Protein AF-A0A952LZW3-F1 (afdb_monomer_lite)

Foldseek 3Di:
DDDDDDDDDDDDDDDDDDDDDDPPPPDDPDDDPPPPPPQFDFDADAQKTFHDDQFWKWKAALQPRHTQDIGDGMGGHDFHFIWMARPRVRDIAGGDGHHWWEFAQKIADDDQFWKWKAAQPPRHTQDIGRAIGGHAFHWIWMARPVVRDIDGGHGHHHPPPDPPDDPDDPDDDDKDKDKKWFFWKFFWDWHWDQDPPPPHGIAIWTKTKTFIADPVPRDGQFIKIKTWGCVCVQVPPDPAKGKTKIWMWTNGPQKIWIFIWIKMWHADPDDDPAFGTKMWTWDPGWRTRAMDGVGHSKTWIKIKTWTKHCVQPPPDGRTMMGIGMIMITIID

Radius of gyration: 29.05 Å; chains: 1; bounding box: 99×70×88 Å

pLDDT: mean 79.17, std 18.89, range [32.0, 98.44]

Secondary structure (DSSP, 8-state):
-----------------------S-SS------------PPPEEETTEEE-SSS--EEEEETTT--EEEESSSEEE--SEEEEEEETTT--EEEEEEES-EEETTEEE-SSS--EEEEETTT--EEEEESS-EE--SEEEEEEETTT--EEEEEEE--------------SSSS-EEEEEEEEEEEE-EEEEEEPPTTS-SEEEEEEEEEEEE-TTT--EEEEEEEEEE-TTTTEESSSS-EEEEEEEEEEETTEEEEEEEEEEEEE-SS--SS-SEEEEEE-SS--EEEE-GGGTT--EEEEEEEEEEEEE--SSTT-EEEEEEEEEEEE-

Structure (mmCIF, N/CA/C/O backbone):
data_AF-A0A952LZW3-F1
#
_entry.id   AF-A0A952LZW3-F1
#
loop_
_atom_site.group_PDB
_atom_site.id
_atom_site.type_symbol
_atom_site.label_atom_id
_atom_site.label_alt_id
_atom_site.label_comp_id
_atom_site.label_asym_id
_atom_site.label_entity_id
_atom_site.label_seq_id
_atom_site.pdbx_PDB_ins_code
_atom_site.Cartn_x
_atom_site.Cartn_y
_atom_site.Cartn_z
_atom_site.occupancy
_atom_site.B_iso_or_equiv
_atom_site.auth_seq_id
_atom_site.auth_comp_id
_atom_site.auth_asym_id
_atom_site.auth_atom_id
_atom_site.pdbx_PDB_model_num
ATOM 1 N N . MET A 1 1 ? 75.607 44.125 -20.415 1.00 37.22 1 MET A N 1
ATOM 2 C CA . MET A 1 1 ? 75.920 45.425 -21.053 1.00 37.22 1 MET A CA 1
ATOM 3 C C . MET A 1 1 ? 75.658 45.317 -22.553 1.00 37.22 1 MET A C 1
ATOM 5 O O . MET A 1 1 ? 76.158 44.367 -23.127 1.00 37.22 1 MET A O 1
ATOM 9 N N . ARG A 1 2 ? 74.907 46.287 -23.116 1.00 37.78 2 ARG A N 1
ATOM 10 C CA . ARG A 1 2 ? 74.745 46.694 -24.544 1.00 37.78 2 ARG A CA 1
ATOM 11 C C . ARG A 1 2 ? 74.299 45.617 -25.560 1.00 37.78 2 ARG A C 1
ATOM 13 O O . ARG A 1 2 ? 74.987 44.637 -25.767 1.00 37.78 2 ARG A O 1
ATOM 20 N N . HIS A 1 3 ? 73.059 45.720 -26.070 1.00 39.25 3 HIS A N 1
ATOM 21 C CA . HIS A 1 3 ? 72.672 46.261 -27.404 1.00 39.25 3 HIS A CA 1
ATOM 22 C C . HIS A 1 3 ? 73.235 45.423 -28.573 1.00 39.25 3 HIS A C 1
ATOM 24 O O . HIS A 1 3 ? 74.432 45.225 -28.641 1.00 39.25 3 HIS A O 1
ATOM 30 N N . GLN A 1 4 ? 72.453 44.934 -29.546 1.00 42.16 4 GLN A N 1
ATOM 31 C CA . GLN A 1 4 ? 71.634 45.737 -30.461 1.00 42.16 4 GLN A CA 1
ATOM 32 C C . GLN A 1 4 ? 70.708 44.855 -31.342 1.00 42.16 4 GLN A C 1
ATOM 34 O O . GLN A 1 4 ? 70.972 43.682 -31.577 1.00 42.16 4 GLN A O 1
ATOM 39 N N . LYS A 1 5 ? 69.621 45.478 -31.817 1.00 51.03 5 LYS A N 1
ATOM 40 C CA . LYS A 1 5 ? 68.555 45.008 -32.732 1.00 51.03 5 LYS A CA 1
ATOM 41 C C . LYS A 1 5 ? 69.085 44.609 -34.130 1.00 51.03 5 LYS A C 1
ATOM 43 O O . LYS A 1 5 ? 70.125 45.128 -34.508 1.00 51.03 5 LYS A O 1
ATOM 48 N N . TYR A 1 6 ? 68.312 43.852 -34.933 1.00 38.66 6 TYR A N 1
ATOM 49 C CA . TYR A 1 6 ? 67.645 44.330 -36.175 1.00 38.66 6 TYR A CA 1
ATOM 50 C C . TYR A 1 6 ? 66.996 43.208 -37.044 1.00 38.66 6 TYR A C 1
ATOM 52 O O . TYR A 1 6 ? 67.668 42.294 -37.493 1.00 38.66 6 TYR A O 1
ATOM 60 N N . LYS A 1 7 ? 65.685 43.395 -37.300 1.00 37.88 7 LYS A N 1
ATOM 61 C CA . LYS A 1 7 ? 64.847 43.219 -38.522 1.00 37.88 7 LYS A CA 1
ATOM 62 C C . LYS A 1 7 ? 64.804 41.914 -39.367 1.00 37.88 7 LYS A C 1
ATOM 64 O O . LYS A 1 7 ? 65.796 41.451 -39.907 1.00 37.88 7 LYS A O 1
ATOM 69 N N . HIS A 1 8 ? 63.550 41.483 -39.597 1.00 40.47 8 HIS A N 1
ATOM 70 C CA . HIS A 1 8 ? 63.003 40.580 -40.637 1.00 40.47 8 HIS A CA 1
ATOM 71 C C . HIS A 1 8 ? 63.303 41.029 -42.094 1.00 40.47 8 HIS 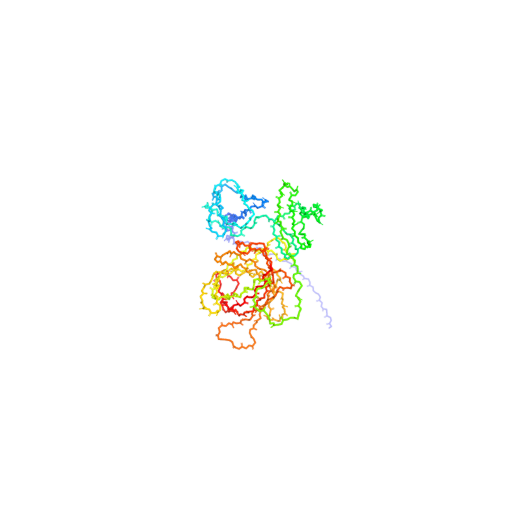A C 1
ATOM 73 O O . HIS A 1 8 ? 63.597 42.211 -42.294 1.00 40.47 8 HIS A O 1
ATOM 79 N N . PRO A 1 9 ? 63.155 40.152 -43.121 1.00 49.41 9 PRO A N 1
ATOM 80 C CA . PRO A 1 9 ? 61.854 40.017 -43.810 1.00 49.41 9 PRO A CA 1
ATOM 81 C C . PRO A 1 9 ? 61.461 38.598 -44.296 1.00 49.41 9 PRO A C 1
ATOM 83 O O . PRO A 1 9 ? 62.260 37.673 -44.387 1.00 49.41 9 PRO A O 1
ATOM 86 N N . LEU A 1 10 ? 60.166 38.497 -44.606 1.00 48.59 10 LEU A N 1
ATOM 87 C CA . LEU A 1 10 ? 59.403 37.415 -45.236 1.00 48.59 10 LEU A CA 1
ATOM 88 C C . LEU A 1 10 ? 59.922 37.019 -46.629 1.00 48.59 10 LEU A C 1
ATOM 90 O O . LEU A 1 10 ? 60.189 37.916 -47.420 1.00 48.59 10 LEU A O 1
ATOM 94 N N . VAL A 1 11 ? 59.858 35.727 -46.987 1.00 39.78 11 VAL A N 1
ATOM 95 C CA . VAL A 1 11 ? 59.459 35.278 -48.339 1.00 39.78 11 VAL A CA 1
ATOM 96 C C . VAL A 1 11 ? 58.680 33.964 -48.232 1.00 39.78 11 VAL A C 1
ATOM 98 O O . VAL A 1 11 ? 59.088 33.016 -47.566 1.00 39.78 11 VAL A O 1
ATOM 101 N N . SER A 1 12 ? 57.530 33.947 -48.897 1.00 46.34 12 SER A N 1
ATOM 102 C CA . SER A 1 12 ? 56.582 32.848 -49.008 1.00 46.34 12 SER A CA 1
ATOM 103 C C . SER A 1 12 ? 57.106 31.708 -49.884 1.00 46.34 12 SER A C 1
ATOM 105 O O . SER A 1 12 ? 57.627 31.974 -50.965 1.00 46.34 12 SER A O 1
ATOM 107 N N . VAL A 1 13 ? 56.795 30.458 -49.537 1.00 43.66 13 VAL A N 1
ATOM 108 C CA . VAL A 1 13 ? 56.592 29.403 -50.542 1.00 43.66 13 VAL A CA 1
ATOM 109 C C . VAL A 1 13 ? 55.362 28.601 -50.145 1.00 43.66 13 VAL A C 1
ATOM 111 O O . VAL A 1 13 ? 55.401 27.719 -49.293 1.00 43.66 13 VAL A O 1
ATOM 114 N N . ALA A 1 14 ? 54.247 28.934 -50.789 1.00 45.22 14 ALA A N 1
ATOM 115 C CA . ALA A 1 14 ? 53.104 28.051 -50.886 1.00 45.22 14 ALA A CA 1
ATOM 116 C C . ALA A 1 14 ? 53.515 26.808 -51.691 1.00 45.22 14 ALA A C 1
ATOM 118 O O . ALA A 1 14 ? 53.859 26.914 -52.869 1.00 45.22 14 ALA A O 1
ATOM 119 N N . ARG A 1 15 ? 53.445 25.623 -51.079 1.00 43.25 15 ARG A N 1
ATOM 120 C CA . ARG A 1 15 ? 53.332 24.363 -51.818 1.00 43.25 15 ARG A CA 1
ATOM 121 C C . ARG A 1 15 ? 51.884 23.902 -51.762 1.00 43.25 15 ARG A C 1
ATOM 123 O O . ARG A 1 15 ? 51.392 23.447 -50.737 1.00 43.25 15 ARG A O 1
ATOM 130 N N . LYS A 1 16 ? 51.215 24.062 -52.903 1.00 43.72 16 LYS A N 1
ATOM 131 C CA . LYS A 1 16 ? 50.031 23.292 -53.276 1.00 43.72 16 LYS A CA 1
ATOM 132 C C . LYS A 1 16 ? 50.424 21.824 -53.498 1.00 43.72 16 LYS A C 1
ATOM 134 O O . LYS A 1 16 ? 51.548 21.544 -53.908 1.00 43.72 16 LYS A O 1
ATOM 139 N N . VAL A 1 17 ? 49.396 20.982 -53.396 1.00 42.50 17 VAL A N 1
ATOM 140 C CA . VAL A 1 17 ? 49.197 19.648 -53.996 1.00 42.50 17 VAL A CA 1
ATOM 141 C C . VAL A 1 17 ? 49.297 18.469 -53.018 1.00 42.50 17 VAL A C 1
ATOM 143 O O . VAL A 1 17 ? 50.334 18.202 -52.424 1.00 42.50 17 VAL A O 1
ATOM 146 N N . GLY A 1 18 ? 48.166 17.763 -52.917 1.00 37.09 18 GLY A N 1
ATOM 147 C CA . GLY A 1 18 ? 47.900 16.574 -52.104 1.00 37.09 18 GLY A CA 1
ATOM 148 C C . GLY A 1 18 ? 46.482 16.656 -51.526 1.00 37.09 18 GLY A C 1
ATOM 149 O O . GLY A 1 18 ? 46.313 16.818 -50.329 1.00 37.09 18 GLY A O 1
ATOM 150 N N . PHE A 1 19 ? 45.449 16.921 -52.332 1.00 38.16 19 PHE A N 1
ATOM 151 C CA . PHE A 1 19 ? 44.699 15.914 -53.096 1.00 38.16 19 PHE A CA 1
ATOM 152 C C . PHE A 1 19 ? 44.192 14.752 -52.218 1.00 38.16 19 PHE A C 1
ATOM 154 O O . PHE A 1 19 ? 44.926 13.821 -51.915 1.00 38.16 19 PHE A O 1
ATOM 161 N N . ILE A 1 20 ? 42.889 14.839 -51.920 1.00 48.81 20 ILE A N 1
ATOM 162 C CA . ILE A 1 20 ? 41.939 13.739 -51.704 1.00 48.81 20 ILE A CA 1
ATOM 163 C C . ILE A 1 20 ? 42.142 12.913 -50.428 1.00 48.81 20 ILE A C 1
ATOM 165 O O . ILE A 1 20 ? 42.973 12.014 -50.397 1.00 48.81 20 ILE A O 1
ATOM 169 N N . ARG A 1 21 ? 41.271 13.149 -49.431 1.00 42.41 21 ARG A N 1
ATOM 170 C CA . ARG A 1 21 ? 40.492 12.122 -48.691 1.00 42.41 21 ARG A CA 1
ATOM 171 C C . ARG A 1 21 ? 39.890 12.681 -47.392 1.00 42.41 21 ARG A C 1
ATOM 173 O O . ARG A 1 21 ? 40.222 12.197 -46.330 1.00 42.41 21 ARG A O 1
ATOM 180 N N . TRP A 1 22 ? 38.994 13.665 -47.445 1.00 38.81 22 TRP A N 1
ATOM 181 C CA . TRP A 1 22 ? 38.103 13.965 -46.307 1.00 38.81 22 TRP A CA 1
ATOM 182 C C . TRP A 1 22 ? 36.847 14.662 -46.825 1.00 38.81 22 TRP A C 1
ATOM 184 O O . TRP A 1 22 ? 36.781 15.883 -46.826 1.00 38.81 22 TRP A O 1
ATOM 194 N N . LEU A 1 23 ? 35.897 13.892 -47.361 1.00 42.69 23 LEU A N 1
ATOM 195 C CA . LEU A 1 23 ? 34.511 14.316 -47.621 1.00 42.69 23 LEU A CA 1
ATOM 196 C C . LEU A 1 23 ? 33.720 13.098 -48.118 1.00 42.69 23 LEU A C 1
ATOM 198 O O . LEU A 1 23 ? 33.557 12.923 -49.318 1.00 42.69 23 LEU A O 1
ATOM 202 N N . ALA A 1 24 ? 33.338 12.211 -47.194 1.00 40.59 24 ALA A N 1
ATOM 203 C CA . ALA A 1 24 ? 32.210 11.272 -47.324 1.00 40.59 24 ALA A CA 1
ATOM 204 C C . ALA A 1 24 ? 32.115 10.348 -46.091 1.00 40.59 24 ALA A C 1
ATOM 206 O O . ALA A 1 24 ? 32.173 9.135 -46.223 1.00 40.59 24 ALA A O 1
ATOM 207 N N . VAL A 1 25 ? 31.986 10.908 -44.884 1.00 40.53 25 VAL A N 1
ATOM 208 C CA . VAL A 1 25 ? 31.304 10.224 -43.763 1.00 40.53 25 VAL A CA 1
ATOM 209 C C . VAL A 1 25 ? 30.543 11.300 -42.989 1.00 40.53 25 VAL A C 1
ATOM 211 O O . VAL A 1 25 ? 30.859 11.650 -41.861 1.00 40.53 25 VAL A O 1
ATOM 214 N N . ALA A 1 26 ? 29.603 11.940 -43.673 1.00 43.88 26 ALA A N 1
ATOM 215 C CA . ALA A 1 26 ? 28.692 12.918 -43.090 1.00 43.88 26 ALA A CA 1
ATOM 216 C C . ALA A 1 26 ? 27.335 12.760 -43.775 1.00 43.88 26 ALA A C 1
ATOM 218 O O . ALA A 1 26 ? 26.870 13.681 -44.425 1.00 43.88 26 ALA A O 1
ATOM 219 N N . LEU A 1 27 ? 26.785 11.543 -43.748 1.00 44.78 27 LEU A N 1
ATOM 220 C CA . LEU A 1 27 ? 25.424 11.191 -44.173 1.00 44.78 27 LEU A CA 1
ATOM 221 C C . LEU A 1 27 ? 25.270 9.679 -43.968 1.00 44.78 27 LEU A C 1
ATOM 223 O O . LEU A 1 27 ? 25.608 8.920 -44.866 1.00 44.78 27 LEU A O 1
ATOM 227 N N . LEU A 1 28 ? 24.893 9.263 -42.752 1.00 41.09 28 LEU A N 1
ATOM 228 C CA . LEU A 1 28 ? 24.200 8.001 -42.402 1.00 41.09 28 LEU A CA 1
ATOM 229 C C . LEU A 1 28 ? 24.087 7.854 -40.865 1.00 41.09 28 LEU A C 1
ATOM 231 O O . LEU A 1 28 ? 24.409 6.825 -40.291 1.00 41.09 28 LEU A O 1
ATOM 235 N N . PHE A 1 29 ? 23.635 8.906 -40.183 1.00 43.28 29 PHE A N 1
ATOM 236 C CA . PHE A 1 29 ? 23.011 8.791 -38.857 1.00 43.28 29 PHE A CA 1
ATOM 237 C C . PHE A 1 29 ? 21.793 9.719 -38.841 1.00 43.28 29 PHE A C 1
ATOM 239 O O . PHE A 1 29 ? 21.691 10.665 -38.070 1.00 43.28 29 PHE A O 1
ATOM 246 N N . ALA A 1 30 ? 20.897 9.492 -39.799 1.00 49.09 30 ALA A N 1
ATOM 247 C CA . ALA A 1 30 ? 19.518 9.928 -39.688 1.00 49.09 30 ALA A CA 1
ATOM 248 C C . ALA A 1 30 ? 18.700 8.698 -39.282 1.00 49.09 30 ALA A C 1
ATOM 250 O O . ALA A 1 30 ? 18.945 7.603 -39.789 1.00 49.09 30 ALA A O 1
ATOM 251 N N . SER A 1 31 ? 17.750 8.916 -38.375 1.00 52.16 31 SER A N 1
ATOM 252 C CA . SER A 1 31 ? 16.674 8.002 -37.970 1.00 52.16 31 SER A CA 1
ATOM 253 C C . SER A 1 31 ? 17.071 6.704 -37.256 1.00 52.16 31 SER A C 1
ATOM 255 O O . SER A 1 31 ? 16.962 5.613 -37.800 1.00 52.16 31 SER A O 1
ATOM 257 N N . ALA A 1 32 ? 17.394 6.841 -35.972 1.00 47.44 32 ALA A N 1
ATOM 258 C CA . ALA A 1 32 ? 16.889 5.935 -34.943 1.00 47.44 32 ALA A CA 1
ATOM 259 C C . ALA A 1 32 ? 16.554 6.767 -33.695 1.00 47.44 32 ALA A C 1
ATOM 261 O O . ALA A 1 32 ? 17.127 6.583 -32.627 1.00 47.44 32 ALA A O 1
ATOM 262 N N . PHE A 1 33 ? 15.643 7.737 -33.844 1.00 48.28 33 PHE A N 1
ATOM 263 C CA . PHE A 1 33 ? 14.816 8.109 -32.701 1.00 48.28 33 PHE A CA 1
ATOM 264 C C . PHE A 1 33 ? 13.912 6.902 -32.484 1.00 48.28 33 PHE A C 1
ATOM 266 O O . PHE A 1 33 ? 12.894 6.757 -33.156 1.00 48.28 33 PHE A O 1
ATOM 273 N N . ALA A 1 34 ? 14.355 5.973 -31.637 1.00 44.12 34 ALA A N 1
ATOM 274 C CA . ALA A 1 34 ? 13.424 5.075 -30.991 1.00 44.12 34 ALA A CA 1
ATOM 275 C C . ALA A 1 34 ? 12.416 5.993 -30.303 1.00 44.12 34 ALA A C 1
ATOM 277 O O . ALA A 1 34 ? 12.784 6.743 -29.396 1.00 44.12 34 ALA A O 1
ATOM 278 N N . SER A 1 35 ? 11.187 6.013 -30.813 1.00 44.34 35 SER A N 1
ATOM 279 C CA . SER A 1 35 ? 10.049 6.490 -30.051 1.00 44.34 35 SER A CA 1
ATOM 280 C C . SER A 1 35 ? 10.056 5.662 -28.777 1.00 44.34 35 SER A C 1
ATOM 282 O O . SER A 1 35 ? 9.661 4.501 -28.785 1.00 44.34 35 SER A O 1
ATOM 284 N N . GLN A 1 36 ? 10.607 6.215 -27.701 1.00 40.31 36 GLN A N 1
ATOM 285 C CA . GLN A 1 36 ? 10.231 5.756 -26.383 1.00 40.31 36 GLN A CA 1
ATOM 286 C C . GLN A 1 36 ? 8.756 6.119 -26.315 1.00 40.31 36 GLN A C 1
ATOM 288 O O . GLN A 1 36 ? 8.415 7.300 -26.230 1.00 40.31 36 GLN A O 1
ATOM 293 N N . SER A 1 37 ? 7.884 5.129 -26.507 1.00 47.50 37 SER A N 1
ATOM 294 C CA . SER A 1 37 ? 6.515 5.260 -26.045 1.00 47.50 37 SER A CA 1
ATOM 295 C C . SER A 1 37 ? 6.643 5.613 -24.572 1.00 47.50 37 SER A C 1
ATOM 297 O O . SER A 1 37 ? 7.069 4.785 -23.772 1.00 47.50 37 SER A O 1
ATOM 299 N N . LEU A 1 38 ? 6.385 6.874 -24.233 1.00 46.53 38 LEU A N 1
ATOM 300 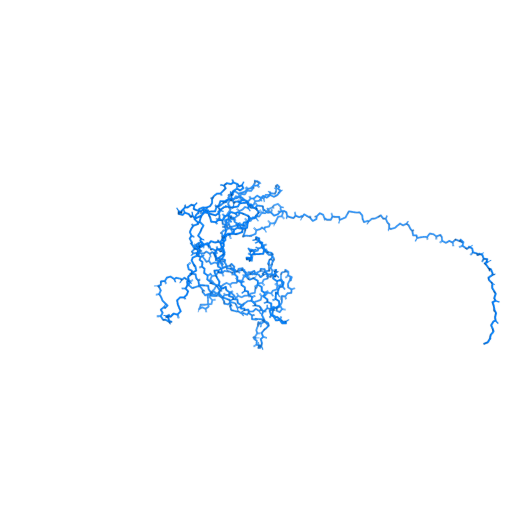C CA . LEU A 1 38 ? 5.936 7.215 -22.896 1.00 46.53 38 LEU A CA 1
ATOM 301 C C . LEU A 1 38 ? 4.677 6.374 -22.725 1.00 46.53 38 LEU A C 1
ATOM 303 O O . LEU A 1 38 ? 3.656 6.695 -23.330 1.00 46.53 38 LEU A O 1
ATOM 307 N N . LEU A 1 39 ? 4.806 5.230 -22.049 1.00 56.28 39 LEU A N 1
ATOM 308 C CA . LEU A 1 39 ? 3.662 4.410 -21.690 1.00 56.28 39 LEU A CA 1
ATOM 309 C C . LEU A 1 39 ? 2.774 5.318 -20.858 1.00 56.28 39 LEU A C 1
ATOM 311 O O . LEU A 1 39 ? 3.161 5.754 -19.776 1.00 56.28 39 LEU A O 1
ATOM 315 N N . ALA A 1 40 ? 1.653 5.720 -21.437 1.00 69.12 40 ALA A N 1
ATOM 316 C CA . ALA A 1 40 ? 0.727 6.563 -20.729 1.00 69.12 40 ALA A CA 1
ATOM 317 C C . ALA A 1 40 ? -0.020 5.649 -19.743 1.00 69.12 40 ALA A C 1
ATOM 319 O O . ALA A 1 40 ? -0.578 4.611 -20.103 1.00 69.12 40 ALA A O 1
ATOM 320 N N . GLU A 1 41 ? 0.103 5.980 -18.464 1.00 84.31 41 GLU A N 1
ATOM 321 C CA . GLU A 1 41 ? -0.478 5.207 -17.373 1.00 84.31 41 GLU A CA 1
ATOM 322 C C . GLU A 1 41 ? -2.006 5.387 -17.345 1.00 84.31 41 GLU A C 1
ATOM 324 O O . GLU A 1 41 ? -2.512 6.420 -17.804 1.00 84.31 41 GLU A O 1
ATOM 329 N N . PRO A 1 42 ? -2.761 4.418 -16.797 1.00 90.62 42 PRO A N 1
ATOM 330 C CA . PRO A 1 42 ? -4.179 4.590 -16.539 1.00 90.62 42 PRO A CA 1
ATOM 331 C C . PRO A 1 42 ? -4.440 5.814 -15.655 1.00 90.62 42 PRO A C 1
ATOM 333 O O . PRO A 1 42 ? -3.828 5.987 -14.600 1.00 90.62 42 PRO A O 1
ATOM 336 N N . LEU A 1 43 ? -5.391 6.646 -16.066 1.00 89.44 43 LEU A N 1
ATOM 337 C CA . LEU A 1 43 ? -5.839 7.803 -15.305 1.00 89.44 43 LEU A CA 1
ATOM 338 C C . LEU A 1 43 ? -7.003 7.399 -14.399 1.00 89.44 43 LEU A C 1
ATOM 340 O O . LEU A 1 43 ? -8.012 6.874 -14.870 1.00 89.44 43 LEU A O 1
ATOM 344 N N . ILE A 1 44 ? -6.881 7.696 -13.106 1.00 89.06 44 ILE A N 1
ATOM 345 C CA . ILE A 1 44 ? -7.927 7.454 -12.111 1.00 89.06 44 ILE A CA 1
ATOM 346 C C . ILE A 1 44 ? -8.540 8.789 -11.715 1.00 89.06 44 ILE A C 1
ATOM 348 O O . ILE A 1 44 ? -7.863 9.629 -11.122 1.00 89.06 44 ILE A O 1
ATOM 352 N N . VAL A 1 45 ? -9.826 8.952 -12.007 1.00 86.75 45 VAL A N 1
ATOM 353 C CA . VAL A 1 45 ? -10.639 10.066 -11.520 1.00 86.75 45 VAL A CA 1
ATOM 354 C C . VAL A 1 45 ? -11.842 9.464 -10.820 1.00 86.75 45 VAL A C 1
ATOM 356 O O . VAL A 1 45 ? -12.595 8.691 -11.406 1.00 86.75 45 VAL A O 1
ATOM 359 N N . ASP A 1 46 ? -12.009 9.808 -9.549 1.00 89.31 46 ASP A N 1
ATOM 360 C CA . ASP A 1 46 ? -13.074 9.300 -8.694 1.00 89.31 46 ASP A CA 1
ATOM 361 C C . ASP A 1 46 ? -13.147 7.771 -8.580 1.00 89.31 46 ASP A C 1
ATOM 363 O O . ASP A 1 46 ? -12.398 7.158 -7.824 1.00 89.31 46 ASP A O 1
ATOM 367 N N . ASP A 1 47 ? -14.128 7.189 -9.269 1.00 90.94 47 ASP A N 1
ATOM 368 C CA . ASP A 1 47 ? -14.485 5.784 -9.347 1.00 90.94 47 ASP A CA 1
ATOM 369 C C . ASP A 1 47 ? -14.282 5.243 -10.771 1.00 90.94 47 ASP A C 1
ATOM 371 O O . ASP A 1 47 ? -14.746 4.155 -11.094 1.00 90.94 47 ASP A O 1
ATOM 375 N N . THR A 1 48 ? -13.604 6.009 -11.627 1.00 94.38 48 THR A N 1
ATOM 376 C CA . THR A 1 48 ? -13.385 5.699 -13.035 1.00 94.38 48 THR A CA 1
ATOM 377 C C . THR A 1 48 ? -11.895 5.565 -13.316 1.00 94.38 48 THR A C 1
ATOM 379 O O . THR A 1 48 ? -11.100 6.469 -13.053 1.00 94.38 48 THR A O 1
ATOM 382 N N . ILE A 1 49 ? -11.520 4.416 -13.868 1.00 95.00 49 ILE A N 1
ATOM 383 C CA . ILE A 1 49 ? -10.195 4.145 -14.418 1.00 95.00 49 ILE A CA 1
ATOM 384 C C . ILE A 1 49 ? -10.302 4.302 -15.932 1.00 95.00 49 ILE A C 1
ATOM 386 O O . ILE A 1 49 ? -11.110 3.626 -16.556 1.00 95.00 49 ILE A O 1
ATOM 390 N N . SER A 1 50 ? -9.493 5.161 -16.534 1.00 94.44 50 SER A N 1
ATOM 391 C CA . SER A 1 50 ? -9.457 5.397 -17.982 1.00 94.44 50 SER A CA 1
ATOM 392 C C . SER A 1 50 ? -8.055 5.171 -18.526 1.00 94.44 50 SER A C 1
ATOM 394 O O . SER A 1 50 ? -7.080 5.193 -17.775 1.00 94.44 50 SER A O 1
ATOM 396 N N . TRP A 1 51 ? -7.942 4.929 -19.826 1.00 94.06 51 TRP A N 1
ATOM 397 C CA . TRP A 1 51 ? -6.663 4.657 -20.475 1.00 94.06 51 TRP A CA 1
ATOM 398 C C . TRP A 1 51 ? -6.440 5.555 -21.696 1.00 94.06 51 TRP A C 1
ATOM 400 O O . TRP A 1 51 ? -7.387 6.113 -22.252 1.00 94.06 51 TRP A O 1
ATOM 410 N N . PRO A 1 52 ? -5.172 5.760 -22.084 1.00 88.56 52 PRO A N 1
ATOM 411 C CA . PRO A 1 52 ? -4.782 6.823 -23.011 1.00 88.56 52 PRO A CA 1
ATOM 412 C C . PRO A 1 52 ? -4.874 6.446 -24.494 1.00 88.56 52 PRO A C 1
ATOM 414 O O . PRO A 1 52 ? -4.755 7.327 -25.348 1.00 88.56 52 PRO A O 1
ATOM 417 N N . ASP A 1 53 ? -5.035 5.162 -24.811 1.00 90.94 53 ASP A N 1
ATOM 418 C CA . ASP A 1 53 ? -5.046 4.638 -26.177 1.00 90.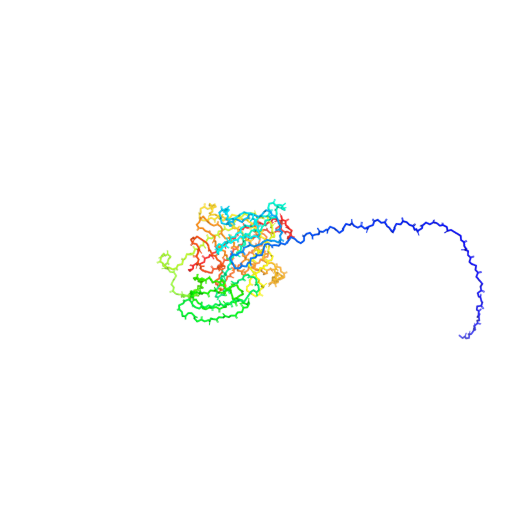94 53 ASP A CA 1
ATOM 419 C C . ASP A 1 53 ? -6.233 3.693 -26.434 1.00 90.94 53 ASP A C 1
ATOM 421 O O . ASP A 1 53 ? -7.149 3.584 -25.623 1.00 90.94 53 ASP A O 1
ATOM 425 N N . ASP A 1 54 ? -6.275 3.076 -27.614 1.00 89.94 54 ASP A N 1
ATOM 426 C CA . ASP A 1 54 ? -7.332 2.159 -28.051 1.00 89.94 54 ASP A CA 1
ATOM 427 C C . ASP A 1 54 ? -6.973 0.675 -27.847 1.00 89.94 54 ASP A C 1
ATOM 429 O O . ASP A 1 54 ? -7.570 -0.209 -28.471 1.00 89.94 54 ASP A O 1
ATOM 433 N N . GLY A 1 55 ? -6.000 0.389 -26.974 1.00 92.88 55 GLY A N 1
ATOM 434 C CA . GLY A 1 55 ? -5.631 -0.960 -26.569 1.00 92.88 55 GLY A CA 1
ATOM 435 C C . GLY A 1 55 ? -6.786 -1.739 -25.932 1.00 92.88 55 GLY A C 1
ATOM 436 O O . GLY A 1 55 ? -7.811 -1.187 -25.527 1.00 92.88 55 GLY A O 1
ATOM 437 N N . TRP A 1 56 ? -6.636 -3.062 -25.841 1.00 95.69 56 TRP A N 1
ATOM 438 C CA . TRP A 1 56 ? -7.603 -3.898 -25.136 1.00 95.69 56 TRP A CA 1
ATOM 439 C C . TRP A 1 56 ? -7.209 -3.997 -23.667 1.00 95.69 56 TRP A C 1
ATOM 441 O O . TRP A 1 56 ? -6.240 -4.677 -23.322 1.00 95.69 56 TRP A O 1
ATOM 451 N N . TYR A 1 57 ? -7.954 -3.298 -22.816 1.00 97.12 57 TYR A N 1
ATOM 452 C CA . TYR A 1 57 ? -7.702 -3.251 -21.382 1.00 97.12 57 TYR A CA 1
ATOM 453 C C . TYR A 1 57 ? -8.592 -4.223 -20.622 1.00 97.12 57 TYR A C 1
ATOM 455 O O . TYR A 1 57 ? -9.763 -4.386 -20.941 1.00 97.12 57 TYR A O 1
ATOM 463 N N . GLU A 1 58 ? -8.049 -4.823 -19.575 1.00 97.94 58 GLU A N 1
ATOM 464 C CA . GLU A 1 58 ? -8.796 -5.586 -18.586 1.00 97.94 58 GLU A CA 1
ATOM 465 C C . GLU A 1 58 ? -8.550 -4.974 -17.210 1.00 97.94 58 GLU A C 1
ATOM 467 O O . GLU A 1 58 ? -7.400 -4.746 -16.826 1.00 97.94 58 GLU A O 1
ATOM 472 N N . VAL A 1 59 ? -9.622 -4.728 -16.458 1.00 97.94 59 VAL A N 1
ATOM 473 C CA . VAL A 1 59 ? -9.528 -4.349 -15.048 1.00 97.94 59 VAL A CA 1
ATOM 474 C C . VAL A 1 59 ? -9.965 -5.529 -14.205 1.00 97.94 59 VAL A C 1
ATOM 476 O O . VAL A 1 59 ? -11.086 -6.022 -14.334 1.00 97.94 59 VAL A O 1
ATOM 479 N N . GLN A 1 60 ? -9.092 -5.955 -13.305 1.00 96.06 60 GLN A N 1
ATOM 480 C CA . GLN A 1 60 ? -9.363 -6.999 -12.329 1.00 96.06 60 GLN A CA 1
ATOM 481 C C . GLN A 1 60 ? -9.309 -6.411 -10.926 1.00 96.06 60 GLN A C 1
ATOM 483 O O . GLN A 1 60 ? -8.534 -5.496 -10.652 1.00 96.06 60 GLN A O 1
ATOM 488 N N . SER A 1 61 ? -10.087 -6.966 -10.007 1.00 82.69 61 SER A N 1
ATOM 489 C CA . SER A 1 61 ? -9.832 -6.759 -8.585 1.00 82.69 61 SER A CA 1
ATOM 490 C C . SER A 1 61 ? -8.413 -7.238 -8.265 1.00 82.69 61 SER A C 1
ATOM 492 O O . SER A 1 61 ? -8.024 -8.351 -8.627 1.00 82.69 61 SER A O 1
ATOM 494 N N . ALA A 1 62 ? -7.625 -6.401 -7.586 1.00 73.62 62 ALA A N 1
ATOM 495 C CA . ALA A 1 62 ? -6.267 -6.780 -7.199 1.00 73.62 62 ALA A CA 1
ATOM 496 C C . ALA A 1 62 ? -6.235 -7.843 -6.088 1.00 73.62 62 ALA A C 1
ATOM 498 O O . ALA A 1 62 ? -5.169 -8.367 -5.777 1.00 73.62 62 ALA A O 1
ATOM 499 N N . LEU A 1 63 ? -7.390 -8.141 -5.482 1.00 60.62 63 LEU A N 1
ATOM 500 C CA . LEU A 1 63 ? -7.512 -9.058 -4.349 1.00 60.62 63 LEU A CA 1
ATOM 501 C C . LEU A 1 63 ? -7.677 -10.513 -4.793 1.00 60.62 63 LEU A C 1
ATOM 503 O O . LEU A 1 63 ? -7.067 -11.411 -4.224 1.00 60.62 63 LEU A O 1
ATOM 507 N N . ASP A 1 64 ? -8.524 -10.745 -5.789 1.00 70.38 64 ASP A N 1
ATOM 508 C CA . ASP A 1 64 ? -8.975 -12.080 -6.198 1.00 70.38 64 ASP A CA 1
ATOM 509 C C . ASP A 1 64 ? -8.871 -12.311 -7.711 1.00 70.38 64 ASP A C 1
ATOM 511 O O . ASP A 1 64 ? -9.256 -13.373 -8.197 1.00 70.38 64 ASP A O 1
ATOM 515 N N . TYR A 1 65 ? -8.334 -11.336 -8.450 1.00 83.50 65 TYR A N 1
ATOM 516 C CA . TYR A 1 65 ? -8.202 -11.353 -9.908 1.00 83.50 65 TYR A CA 1
ATOM 517 C C . TYR A 1 65 ? -9.535 -11.476 -10.655 1.00 83.50 65 TYR A C 1
ATOM 519 O O . TYR A 1 65 ? -9.545 -11.758 -11.853 1.00 83.50 65 TYR A O 1
ATOM 527 N N . THR A 1 66 ? -10.665 -11.238 -9.983 1.00 87.56 66 THR A N 1
ATOM 528 C CA . THR A 1 66 ? -11.970 -11.223 -10.643 1.00 87.56 66 THR A CA 1
ATOM 529 C C . THR A 1 66 ? -12.014 -10.061 -11.632 1.00 87.56 66 THR A C 1
ATOM 531 O O . THR A 1 66 ? -11.812 -8.907 -11.244 1.00 87.56 66 THR A O 1
ATOM 534 N N . THR A 1 67 ? -12.297 -10.351 -12.903 1.00 96.88 67 THR A N 1
ATOM 535 C CA . THR A 1 67 ? -12.494 -9.335 -13.943 1.00 96.88 67 THR A CA 1
ATOM 536 C C . THR A 1 67 ? -13.713 -8.477 -13.613 1.00 96.88 67 THR A C 1
ATOM 538 O O . THR A 1 67 ? -14.817 -8.981 -13.407 1.00 96.88 67 THR A O 1
ATOM 541 N N . ILE A 1 68 ? -13.500 -7.166 -13.559 1.00 96.94 68 ILE A N 1
ATOM 542 C CA . ILE A 1 68 ? -14.521 -6.156 -13.272 1.00 96.94 68 ILE A CA 1
ATOM 543 C C . ILE A 1 68 ? -15.084 -5.600 -14.579 1.00 96.94 68 ILE A C 1
ATOM 545 O O . ILE A 1 68 ? -16.296 -5.444 -14.721 1.00 96.94 68 ILE A O 1
ATOM 549 N N . CYS A 1 69 ? -14.206 -5.336 -15.543 1.00 97.19 69 CYS A N 1
ATOM 550 C CA . CYS A 1 69 ? -14.556 -4.891 -16.885 1.00 97.19 69 CYS A CA 1
ATOM 551 C C . CYS A 1 69 ? -13.424 -5.236 -17.866 1.00 97.19 69 CYS A C 1
ATOM 553 O O . CYS A 1 69 ? -12.280 -5.468 -17.465 1.00 97.19 69 CYS A O 1
ATOM 555 N N . GLU A 1 70 ? -13.749 -5.230 -19.156 1.00 96.56 70 GLU A N 1
ATOM 556 C CA . GLU A 1 70 ? -12.809 -5.479 -20.246 1.00 96.56 70 GLU A CA 1
ATOM 557 C C . GLU A 1 70 ? -13.189 -4.662 -21.494 1.00 96.56 70 GLU A C 1
ATOM 559 O O . GLU A 1 70 ? -14.370 -4.478 -21.803 1.00 96.56 70 GLU A O 1
ATOM 564 N N . GLY A 1 71 ? -12.183 -4.171 -22.218 1.00 93.06 71 GLY A N 1
ATOM 565 C CA . GLY A 1 71 ? -12.326 -3.269 -23.358 1.00 93.06 71 GLY A CA 1
ATOM 566 C C . GLY A 1 71 ? -12.923 -1.899 -23.006 1.00 93.06 71 GLY A C 1
ATOM 567 O O . GLY A 1 71 ? -13.104 -1.551 -21.844 1.00 93.06 71 GLY A O 1
ATOM 568 N N . GLY A 1 72 ? -13.239 -1.108 -24.039 1.00 93.56 72 GLY A N 1
ATOM 569 C CA . GLY A 1 72 ? -13.781 0.252 -23.902 1.00 93.56 72 GLY A CA 1
ATOM 570 C C . GLY A 1 72 ? -12.699 1.337 -23.879 1.00 93.56 72 GLY A C 1
ATOM 571 O O . GLY A 1 72 ? -11.595 1.120 -24.372 1.00 93.56 72 GLY A O 1
ATOM 572 N N . THR A 1 73 ? -13.027 2.502 -23.319 1.00 95.19 73 THR A N 1
ATOM 573 C CA . THR A 1 73 ? -12.076 3.605 -23.049 1.00 95.19 73 THR A CA 1
ATOM 574 C C . THR A 1 73 ? -11.889 3.873 -21.554 1.00 95.19 73 THR A C 1
ATOM 576 O O . THR A 1 73 ? -11.019 4.649 -21.161 1.00 95.19 73 THR A O 1
ATOM 579 N N . GLU A 1 74 ? -12.741 3.274 -20.723 1.00 96.81 74 GLU A N 1
ATOM 580 C CA . GLU A 1 74 ? -12.761 3.452 -19.279 1.00 96.81 74 GLU A CA 1
ATOM 581 C C . GLU A 1 74 ? -13.517 2.316 -18.585 1.00 96.81 74 GLU A C 1
ATOM 583 O O . GLU A 1 74 ? -14.230 1.528 -19.212 1.00 96.81 74 GLU A O 1
ATOM 588 N N . CYS A 1 75 ? -13.381 2.277 -17.265 1.00 97.31 75 CYS A N 1
ATOM 589 C CA . CYS A 1 75 ? -13.998 1.320 -16.377 1.00 97.31 75 CYS A CA 1
ATOM 590 C C . CYS A 1 75 ? -14.446 1.998 -15.089 1.00 97.31 75 CYS A C 1
ATOM 592 O O . CYS A 1 75 ? -13.623 2.525 -14.337 1.00 97.31 75 CYS A O 1
ATOM 594 N N . GLN A 1 76 ? -15.746 1.942 -14.812 1.00 96.06 76 GLN A N 1
ATOM 595 C CA . GLN A 1 76 ? -16.286 2.384 -13.535 1.00 96.06 76 GLN A CA 1
ATOM 596 C C . GLN A 1 76 ? -16.206 1.245 -12.518 1.00 96.06 76 GLN A C 1
ATOM 598 O O . GLN A 1 76 ? -16.692 0.139 -12.760 1.00 96.06 76 GLN A O 1
ATOM 603 N N . VAL A 1 77 ? -15.601 1.518 -11.372 1.00 92.69 77 VAL A N 1
ATOM 604 C CA . VAL A 1 77 ? -15.314 0.537 -10.328 1.00 92.69 77 VAL A CA 1
ATOM 605 C C . VAL A 1 77 ? -15.713 1.072 -8.957 1.00 92.69 77 VAL A C 1
ATOM 607 O O . VAL A 1 77 ? -15.943 2.261 -8.767 1.00 92.69 77 VAL A O 1
ATOM 610 N N . ALA A 1 78 ? -15.838 0.194 -7.966 1.00 86.19 78 ALA A N 1
ATOM 611 C CA . ALA A 1 78 ? -16.021 0.642 -6.590 1.00 86.19 78 ALA A CA 1
ATOM 612 C C . ALA A 1 78 ? -14.710 1.230 -6.028 1.00 86.19 78 ALA A C 1
ATOM 614 O O . ALA A 1 78 ? -13.642 1.115 -6.622 1.00 86.19 78 ALA A O 1
ATOM 615 N N . ARG A 1 79 ? -14.769 1.847 -4.843 1.00 81.75 79 ARG A N 1
ATOM 616 C CA . ARG A 1 79 ? -13.546 2.159 -4.089 1.00 81.75 79 ARG A CA 1
ATOM 617 C C . ARG A 1 79 ? -12.810 0.850 -3.781 1.00 81.75 79 ARG A C 1
ATOM 619 O O . ARG A 1 79 ? -13.425 -0.068 -3.240 1.00 81.75 79 ARG A O 1
ATOM 626 N N . GLY A 1 80 ? -11.518 0.771 -4.089 1.00 75.31 80 GLY A N 1
ATOM 627 C CA . GLY A 1 80 ? -10.750 -0.464 -3.916 1.00 75.31 80 GLY A CA 1
ATOM 628 C C . GLY A 1 80 ? -9.435 -0.488 -4.687 1.00 75.31 80 GLY A C 1
ATOM 629 O O . GLY A 1 80 ? -9.015 0.530 -5.231 1.00 75.31 80 GLY A O 1
ATOM 630 N N . LEU A 1 81 ? -8.792 -1.659 -4.707 1.00 74.00 81 LEU A N 1
ATOM 631 C CA . LEU A 1 81 ? -7.559 -1.916 -5.451 1.00 74.00 81 LEU A CA 1
ATOM 632 C C . LEU A 1 81 ? -7.841 -2.702 -6.723 1.00 74.00 81 LEU A C 1
ATOM 634 O O . LEU A 1 81 ? -8.536 -3.722 -6.686 1.00 74.00 81 LEU A O 1
ATOM 638 N N . TYR A 1 82 ? -7.201 -2.291 -7.809 1.00 86.50 82 TYR A N 1
ATOM 639 C CA . TYR A 1 82 ? -7.386 -2.897 -9.115 1.00 86.50 82 TYR A CA 1
ATOM 640 C C . TYR A 1 82 ? -6.057 -3.156 -9.814 1.00 86.50 82 TYR A C 1
ATOM 642 O O . TYR A 1 82 ? -5.117 -2.370 -9.709 1.00 86.50 82 TYR A O 1
ATOM 650 N N . ASN A 1 83 ? -6.001 -4.266 -10.541 1.00 85.19 83 ASN A N 1
ATOM 651 C CA . ASN A 1 83 ? -4.989 -4.499 -11.556 1.00 85.19 83 ASN A CA 1
ATOM 652 C C . ASN A 1 83 ? -5.564 -4.046 -12.896 1.00 85.19 83 ASN A C 1
ATOM 654 O O . ASN A 1 83 ? -6.707 -4.372 -13.215 1.00 85.19 83 ASN A O 1
ATOM 658 N N . VAL A 1 84 ? -4.776 -3.325 -13.682 1.00 95.00 84 VAL A N 1
ATOM 659 C CA . VAL A 1 84 ? -5.128 -2.908 -15.039 1.00 95.00 84 VAL A CA 1
ATOM 660 C C . VAL A 1 84 ? -4.121 -3.534 -15.987 1.00 95.00 84 VAL A C 1
ATOM 662 O O . VAL A 1 84 ? -2.917 -3.434 -15.767 1.00 95.00 84 VAL A O 1
ATOM 665 N N . ILE A 1 85 ? -4.602 -4.212 -17.021 1.00 94.88 85 ILE A N 1
ATOM 666 C CA . ILE A 1 85 ? -3.768 -4.973 -17.952 1.00 94.88 85 ILE A CA 1
ATOM 667 C C . ILE A 1 85 ? -4.088 -4.493 -19.358 1.00 94.88 85 ILE A C 1
ATOM 669 O O . ILE A 1 85 ? -5.227 -4.629 -19.793 1.00 94.88 85 ILE A O 1
ATOM 673 N N . ASN A 1 86 ? -3.102 -3.971 -20.081 1.00 95.12 86 ASN A N 1
ATOM 674 C CA . ASN A 1 86 ? -3.236 -3.733 -21.512 1.00 95.12 86 ASN A CA 1
ATOM 675 C C . ASN A 1 86 ? -2.766 -4.989 -22.253 1.00 95.12 86 ASN A C 1
ATOM 677 O O . ASN A 1 86 ? -1.571 -5.248 -22.365 1.00 95.12 86 ASN A O 1
ATOM 681 N N . HIS A 1 87 ? -3.693 -5.778 -22.793 1.00 94.75 87 HIS A N 1
ATOM 682 C CA . HIS A 1 87 ? -3.343 -6.996 -23.533 1.00 94.75 87 HIS A CA 1
ATOM 683 C C . HIS A 1 87 ? -2.791 -6.711 -24.933 1.00 94.75 87 HIS A C 1
ATOM 685 O O . HIS A 1 87 ? -2.224 -7.607 -25.558 1.00 94.75 87 HIS A O 1
ATOM 691 N N . THR A 1 88 ? -2.924 -5.480 -25.435 1.00 93.75 88 THR A N 1
ATOM 692 C CA . THR A 1 88 ? -2.317 -5.069 -26.706 1.00 93.75 88 THR A CA 1
ATOM 693 C C . THR A 1 88 ? -0.813 -4.849 -26.557 1.00 93.75 88 THR A C 1
ATOM 695 O O . THR A 1 88 ? -0.050 -5.303 -27.411 1.00 93.75 88 THR A O 1
ATOM 698 N N . SER A 1 89 ? -0.372 -4.167 -25.494 1.00 90.75 89 SER A N 1
ATOM 699 C CA . SER A 1 89 ? 1.055 -3.906 -25.240 1.00 90.75 89 SER A CA 1
ATOM 700 C C . SER A 1 89 ? 1.722 -4.955 -24.344 1.00 90.75 89 SER A C 1
ATOM 702 O O . SER A 1 89 ? 2.930 -5.163 -24.442 1.00 90.75 89 SER A O 1
ATOM 704 N N . GLY A 1 90 ? 0.941 -5.642 -23.508 1.00 87.44 90 GLY A N 1
ATOM 705 C CA . GLY A 1 90 ? 1.425 -6.516 -22.440 1.00 87.44 90 GLY A CA 1
ATOM 706 C C . GLY A 1 90 ? 1.726 -5.781 -21.130 1.00 87.44 90 GLY A C 1
ATOM 707 O O . GLY A 1 90 ? 2.200 -6.419 -20.190 1.00 87.44 90 GLY A O 1
ATOM 708 N N . ASP A 1 91 ? 1.465 -4.472 -21.056 1.00 85.50 91 ASP A N 1
ATOM 709 C CA . ASP A 1 91 ? 1.690 -3.688 -19.842 1.00 85.50 91 ASP A CA 1
ATOM 710 C C . ASP A 1 91 ? 0.682 -4.043 -18.753 1.00 85.50 91 ASP A C 1
ATOM 712 O O . ASP A 1 91 ? -0.483 -4.368 -19.015 1.00 85.50 91 ASP A O 1
ATOM 716 N N . ARG A 1 92 ? 1.137 -3.951 -17.506 1.00 87.50 92 ARG A N 1
ATOM 717 C CA . ARG A 1 92 ? 0.335 -4.271 -16.335 1.00 87.50 92 ARG A CA 1
ATOM 718 C C . ARG A 1 92 ? 0.647 -3.302 -15.206 1.00 87.50 92 ARG A C 1
ATOM 720 O O . ARG A 1 92 ? 1.803 -3.140 -14.830 1.00 87.50 92 ARG A O 1
ATOM 727 N N . TRP A 1 93 ? -0.402 -2.698 -14.669 1.00 84.25 93 TRP A N 1
ATOM 728 C CA . TRP A 1 93 ? -0.359 -1.832 -13.499 1.00 84.25 93 TRP A CA 1
ATOM 729 C C . TRP A 1 93 ? -1.068 -2.544 -12.362 1.00 84.25 93 TRP A C 1
ATOM 731 O O . TRP A 1 93 ? -2.237 -2.911 -12.493 1.00 84.25 93 TRP A O 1
ATOM 741 N N . GLU A 1 94 ? -0.365 -2.771 -11.261 1.00 77.81 94 GLU A N 1
ATOM 742 C CA . GLU A 1 94 ? -0.900 -3.534 -10.140 1.00 77.81 94 GLU A CA 1
ATOM 743 C C . GLU A 1 94 ? -1.320 -2.625 -8.987 1.00 77.81 94 GLU A C 1
ATOM 745 O O . GLU A 1 94 ? -0.775 -1.541 -8.785 1.00 77.81 94 GLU A O 1
ATOM 750 N N . ARG A 1 95 ? -2.325 -3.077 -8.227 1.00 69.81 95 ARG A N 1
ATOM 751 C CA . ARG A 1 95 ? -2.742 -2.463 -6.951 1.00 69.81 95 ARG A CA 1
ATOM 752 C C . ARG A 1 95 ? -3.052 -0.959 -7.039 1.00 69.81 95 ARG A C 1
ATOM 754 O O . ARG A 1 95 ? -2.824 -0.199 -6.096 1.00 69.81 95 ARG A O 1
ATOM 761 N N . LEU A 1 96 ? -3.652 -0.528 -8.146 1.00 77.88 96 LEU A N 1
ATOM 762 C CA . LEU A 1 96 ? -4.140 0.835 -8.318 1.00 77.88 96 LEU A CA 1
ATOM 763 C C . LEU A 1 96 ? -5.329 1.094 -7.391 1.00 77.88 96 LEU A C 1
ATOM 765 O O . LEU A 1 96 ? -6.368 0.446 -7.508 1.00 77.88 96 LEU A O 1
ATOM 769 N N . TYR A 1 97 ? -5.180 2.052 -6.476 1.00 78.19 97 TYR A N 1
ATOM 770 C CA . TYR A 1 97 ? -6.235 2.413 -5.537 1.00 78.19 97 TYR A CA 1
ATOM 771 C C . TYR A 1 97 ? -7.176 3.480 -6.115 1.00 78.19 97 TYR A C 1
ATOM 773 O O . TYR A 1 97 ? -6.721 4.504 -6.631 1.00 78.19 97 TYR A O 1
ATOM 781 N N . VAL A 1 98 ? -8.482 3.247 -5.985 1.00 85.75 98 VAL A N 1
ATOM 782 C CA . VAL A 1 98 ? -9.565 4.116 -6.468 1.00 85.75 98 VAL A CA 1
ATOM 783 C C . VAL A 1 98 ? -10.349 4.688 -5.286 1.00 85.75 98 VAL A C 1
ATOM 785 O O . VAL A 1 98 ? -10.798 3.938 -4.420 1.00 85.75 98 VAL A O 1
ATOM 788 N N . GLY A 1 99 ? -10.552 6.009 -5.267 1.00 84.94 99 GLY A N 1
ATOM 789 C CA . GLY A 1 99 ? -11.231 6.757 -4.201 1.00 84.94 99 GLY A CA 1
ATOM 790 C C . GLY A 1 99 ? -10.292 7.379 -3.150 1.00 84.94 99 GLY A C 1
ATOM 791 O O . GLY A 1 99 ? -9.068 7.278 -3.265 1.00 84.94 99 GLY A O 1
ATOM 792 N N . PRO A 1 100 ? -10.845 8.036 -2.111 1.00 85.81 100 PRO A N 1
ATOM 793 C CA . PRO A 1 100 ? -10.054 8.584 -1.013 1.00 85.81 100 PRO A CA 1
ATOM 794 C C . PRO A 1 100 ? -9.460 7.466 -0.147 1.00 85.81 100 PRO A C 1
ATOM 796 O O . PRO A 1 100 ? -10.043 6.386 -0.013 1.00 85.81 100 PRO A O 1
ATOM 799 N N . PHE A 1 101 ? -8.313 7.721 0.466 1.00 78.94 101 PHE A N 1
ATOM 800 C CA . PHE A 1 101 ? -7.639 6.825 1.408 1.00 78.94 101 PHE A CA 1
ATOM 801 C C . PHE A 1 101 ? -7.257 7.588 2.677 1.00 78.94 101 PHE A C 1
ATOM 803 O O . PHE A 1 101 ? -7.231 8.815 2.678 1.00 78.94 101 PHE A O 1
ATOM 810 N N . VAL A 1 102 ? -7.024 6.870 3.774 1.00 74.12 102 VAL A N 1
ATOM 811 C CA . VAL A 1 102 ? -6.793 7.464 5.096 1.00 74.12 102 VAL A CA 1
ATOM 812 C C . VAL A 1 102 ? -5.448 6.991 5.619 1.00 74.12 102 VAL A C 1
ATOM 814 O O . VAL A 1 102 ? -5.190 5.796 5.652 1.00 74.12 102 VAL A O 1
ATOM 817 N N . VAL A 1 103 ? -4.596 7.927 6.026 1.00 62.06 103 VAL A N 1
ATOM 818 C CA . VAL A 1 103 ? -3.296 7.653 6.643 1.00 62.06 103 VAL A CA 1
ATOM 819 C C . VAL A 1 103 ? -3.255 8.398 7.969 1.00 62.06 103 VAL A C 1
ATOM 821 O O . VAL A 1 103 ? -3.175 9.624 8.000 1.00 62.06 103 VAL A O 1
ATOM 824 N N . GLY A 1 104 ? -3.370 7.665 9.078 1.00 64.94 104 GLY A N 1
ATOM 825 C CA . GLY A 1 104 ? -3.596 8.281 10.391 1.00 64.94 104 GLY A CA 1
ATOM 826 C C . GLY A 1 104 ? -4.804 9.187 10.418 1.00 64.94 104 GLY A C 1
ATOM 827 O O . GLY A 1 104 ? -5.888 8.753 10.044 1.00 64.94 104 GLY A O 1
ATOM 828 N N . SER A 1 105 ? -4.607 10.412 10.886 1.00 78.69 105 SER A N 1
ATOM 829 C CA . SER A 1 105 ? -5.635 11.445 10.947 1.00 78.69 105 SER A CA 1
ATOM 830 C C . SER A 1 105 ? -5.828 12.181 9.619 1.00 78.69 105 SER A C 1
ATOM 832 O O . SER A 1 105 ? -6.610 13.123 9.553 1.00 78.69 105 SER A O 1
ATOM 834 N N . THR A 1 106 ? -5.130 11.789 8.550 1.00 79.62 106 THR A N 1
ATOM 835 C CA . THR A 1 106 ? -5.140 12.507 7.274 1.00 79.62 106 THR A CA 1
ATOM 836 C C . THR A 1 106 ? -5.891 11.722 6.201 1.00 79.62 106 THR A C 1
ATOM 838 O O . THR A 1 106 ? -5.526 10.603 5.844 1.00 79.62 106 THR A O 1
ATOM 841 N N . ILE A 1 107 ? -6.938 12.333 5.650 1.00 83.62 107 ILE A N 1
ATOM 842 C CA . ILE A 1 107 ? -7.652 11.860 4.462 1.00 83.62 107 ILE A CA 1
ATOM 843 C C . ILE A 1 107 ? -6.944 12.409 3.221 1.00 83.62 107 ILE A C 1
ATOM 845 O O . ILE A 1 107 ? -6.763 13.618 3.086 1.00 83.62 107 ILE A O 1
ATOM 849 N N . SER A 1 108 ? -6.604 11.523 2.293 1.00 84.62 108 SER A N 1
ATOM 850 C CA . SER A 1 108 ? -5.885 11.818 1.052 1.00 84.62 108 SER A CA 1
ATOM 851 C C . SER A 1 108 ? -6.626 11.257 -0.165 1.00 84.62 108 SER A C 1
ATOM 853 O O . SER A 1 108 ? -7.518 10.412 -0.051 1.00 84.62 108 SER A O 1
ATOM 855 N N . TRP A 1 109 ? -6.250 11.714 -1.356 1.00 86.62 109 TRP A N 1
ATOM 856 C CA . TRP A 1 109 ? -6.827 11.305 -2.639 1.00 86.62 109 TRP A CA 1
ATOM 857 C C . TRP A 1 109 ? -5.764 11.334 -3.742 1.00 86.62 109 TRP A C 1
ATOM 859 O O . TRP A 1 109 ? -4.687 11.907 -3.571 1.00 86.62 109 TRP A O 1
ATOM 869 N N . ARG A 1 110 ? -6.052 10.678 -4.873 1.00 78.69 110 ARG A N 1
ATOM 870 C CA . ARG A 1 110 ? -5.216 10.745 -6.081 1.00 78.69 110 ARG A CA 1
ATOM 871 C C . ARG A 1 110 ? -5.642 11.917 -6.971 1.00 78.69 110 ARG A C 1
ATOM 873 O O . ARG A 1 110 ? -6.808 12.302 -6.985 1.00 78.69 110 ARG A O 1
ATOM 880 N N . GLY A 1 111 ? -4.683 12.427 -7.742 1.00 78.06 111 GLY A N 1
ATOM 881 C CA . GLY A 1 111 ? -4.882 13.551 -8.656 1.00 78.06 111 GLY A CA 1
ATOM 882 C C . GLY A 1 111 ? -4.776 14.912 -7.970 1.00 78.06 111 GLY A C 1
ATOM 883 O O . GLY A 1 111 ? -4.454 15.011 -6.789 1.00 78.06 111 GLY A O 1
ATOM 884 N N . ASP A 1 112 ? -5.020 15.968 -8.739 1.00 80.81 112 ASP A N 1
ATOM 885 C CA . ASP A 1 112 ? -4.944 17.360 -8.295 1.00 80.81 112 ASP A CA 1
ATOM 886 C C . ASP A 1 112 ? -6.326 18.010 -8.143 1.00 80.81 112 ASP A C 1
ATOM 888 O O . ASP A 1 112 ? -6.411 19.227 -8.000 1.00 80.81 112 ASP A O 1
ATOM 892 N N . ASP A 1 113 ? -7.403 17.228 -8.178 1.00 89.69 113 ASP A N 1
ATOM 893 C CA . ASP A 1 113 ? -8.778 17.712 -8.076 1.00 89.69 113 ASP A CA 1
ATOM 894 C C . ASP A 1 113 ? -9.069 18.485 -6.780 1.00 89.69 113 ASP A C 1
ATOM 896 O O . ASP A 1 113 ? -8.326 18.429 -5.799 1.00 89.69 113 ASP A O 1
ATOM 900 N N . TRP A 1 114 ? -10.162 19.253 -6.781 1.00 94.75 114 TRP A N 1
ATOM 901 C CA . TRP A 1 114 ? -10.587 20.019 -5.611 1.00 94.75 114 TRP A CA 1
ATOM 902 C C . TRP A 1 114 ? -11.577 19.213 -4.775 1.00 94.75 114 TRP A C 1
ATOM 904 O O . TRP A 1 114 ? -12.675 18.914 -5.239 1.00 94.75 114 TRP A O 1
ATOM 914 N N . TYR A 1 115 ? -11.237 18.928 -3.522 1.00 96.81 115 TYR A N 1
ATOM 915 C CA . TYR A 1 115 ? -12.051 18.123 -2.618 1.00 96.81 115 TYR A CA 1
ATOM 916 C C . TYR A 1 115 ? -12.619 18.940 -1.461 1.00 96.81 115 TYR A C 1
ATOM 918 O O . TYR A 1 115 ? -12.082 19.974 -1.069 1.00 96.81 115 TYR A O 1
ATOM 926 N N . GLN A 1 116 ? -13.717 18.443 -0.900 1.00 98.12 116 GLN A N 1
ATOM 927 C CA . GLN A 1 116 ? -14.298 18.876 0.364 1.00 98.12 116 GLN A CA 1
ATOM 928 C C . GLN A 1 116 ? -14.435 17.662 1.283 1.00 98.12 116 GLN A C 1
ATOM 930 O O . GLN A 1 116 ? -14.956 16.626 0.866 1.00 98.12 116 GLN A O 1
ATOM 935 N N . VAL A 1 117 ? -14.030 17.810 2.544 1.00 98.25 117 VAL A N 1
ATOM 936 C CA . VAL A 1 117 ? -14.314 16.831 3.599 1.00 98.25 117 VAL A CA 1
ATOM 937 C C . VAL A 1 117 ? -15.346 17.420 4.547 1.00 98.25 117 VAL A C 1
ATOM 939 O O . VAL A 1 117 ? -15.178 18.529 5.058 1.00 98.25 117 VAL A O 1
ATOM 942 N N . GLN A 1 118 ? -16.417 16.672 4.782 1.00 98.44 118 GLN A N 1
ATOM 943 C CA . GLN A 1 118 ? -17.459 17.005 5.742 1.00 98.44 118 GLN A CA 1
ATOM 944 C C . GLN A 1 118 ? -17.508 15.952 6.835 1.00 98.44 118 GLN A C 1
ATOM 946 O O . GLN A 1 118 ? -17.392 14.759 6.559 1.00 98.44 118 GLN A O 1
ATOM 951 N N . ASP A 1 119 ? -17.741 16.386 8.062 1.00 97.25 119 ASP A N 1
ATOM 952 C CA . ASP A 1 119 ? -18.172 15.489 9.126 1.00 97.25 119 ASP A CA 1
ATOM 953 C C . ASP A 1 119 ? -19.496 14.812 8.730 1.00 97.25 119 ASP A C 1
ATOM 955 O O . ASP A 1 119 ? -20.406 15.463 8.209 1.00 97.25 119 ASP A O 1
ATOM 959 N N . SER A 1 120 ? -19.600 13.493 8.902 1.00 93.94 120 SER A N 1
ATOM 960 C CA . SER A 1 120 ? -20.753 12.746 8.379 1.00 93.94 120 SER A CA 1
ATOM 961 C C . SER A 1 120 ? -22.042 12.950 9.171 1.00 93.94 120 SER A C 1
ATOM 963 O O . SER A 1 120 ? -23.123 12.780 8.604 1.00 93.94 120 SER A O 1
ATOM 965 N N . GLU A 1 121 ? -21.946 13.342 10.443 1.00 92.25 121 GLU A N 1
ATOM 966 C CA . GLU A 1 121 ? -23.103 13.537 11.317 1.00 92.25 121 GLU A CA 1
ATOM 967 C C . GLU A 1 121 ? -23.629 14.970 11.230 1.00 92.25 121 GLU A C 1
ATOM 969 O O . GLU A 1 121 ? -24.824 15.213 11.051 1.00 92.25 121 GLU A O 1
ATOM 974 N N . THR A 1 122 ? -22.722 15.934 11.347 1.00 96.94 122 THR A N 1
ATOM 975 C CA . THR A 1 122 ? -23.032 17.363 11.406 1.00 96.94 122 THR A CA 1
ATOM 976 C C . THR A 1 122 ? -23.059 18.021 10.033 1.00 96.94 122 THR A C 1
ATOM 978 O O . THR A 1 122 ? -23.599 19.121 9.899 1.00 96.94 122 THR A O 1
ATOM 981 N N . LEU A 1 123 ? -22.484 17.370 9.013 1.00 96.75 123 LEU A N 1
ATOM 982 C CA . LEU A 1 123 ? -22.253 17.924 7.674 1.00 96.75 123 LEU A CA 1
ATOM 983 C C . LEU A 1 123 ? -21.385 19.191 7.683 1.00 96.75 123 LEU A C 1
ATOM 985 O O . LEU A 1 123 ? -21.350 19.928 6.694 1.00 96.75 123 LEU A O 1
ATOM 989 N N . ALA A 1 124 ? -20.687 19.459 8.790 1.00 97.44 124 ALA A N 1
ATOM 990 C CA . ALA A 1 124 ? -19.771 20.578 8.888 1.00 97.44 124 ALA A CA 1
ATOM 991 C C . ALA A 1 124 ? -18.584 20.345 7.951 1.00 97.44 124 ALA A C 1
ATOM 993 O O . ALA A 1 124 ? -17.938 19.299 8.002 1.00 97.44 124 ALA A O 1
ATOM 994 N N . THR A 1 125 ? -18.286 21.329 7.105 1.00 97.69 125 THR A N 1
ATOM 995 C CA . THR A 1 125 ? -17.063 21.324 6.303 1.00 97.69 125 THR A CA 1
ATOM 996 C C . THR A 1 125 ? -15.855 21.436 7.223 1.00 97.69 125 THR A C 1
ATOM 998 O O . THR A 1 125 ? -15.733 22.406 7.970 1.00 97.69 125 THR A O 1
ATOM 1001 N N . ILE A 1 126 ? -14.962 20.453 7.139 1.00 97.31 126 ILE A N 1
ATOM 1002 C CA . ILE A 1 126 ? -13.723 20.403 7.919 1.00 97.31 126 ILE A CA 1
ATOM 1003 C C . ILE A 1 126 ? -12.581 21.049 7.140 1.00 97.31 126 ILE A C 1
ATOM 1005 O O . ILE A 1 126 ? -11.833 21.862 7.678 1.00 97.31 126 ILE A O 1
ATOM 1009 N N . CYS A 1 127 ? -12.487 20.737 5.850 1.00 96.81 127 CYS A N 1
ATOM 1010 C CA . CYS A 1 127 ? -11.481 21.287 4.951 1.00 96.81 127 CYS A CA 1
ATOM 1011 C C . CYS A 1 127 ? -11.981 21.276 3.501 1.00 96.81 127 CYS A C 1
ATOM 1013 O O . CYS A 1 127 ? -12.887 20.516 3.136 1.00 96.81 127 CYS A O 1
ATOM 1015 N N . GLU A 1 128 ? -11.345 22.107 2.678 1.00 97.00 128 GLU A N 1
ATOM 1016 C CA . GLU A 1 128 ? -11.520 22.156 1.230 1.00 97.00 128 GLU A CA 1
ATOM 1017 C C . GLU A 1 128 ? -10.187 22.467 0.558 1.00 97.00 128 GLU A C 1
ATOM 1019 O O . GLU A 1 128 ? -9.423 23.299 1.053 1.00 97.00 128 GLU A O 1
ATOM 1024 N N . GLY A 1 129 ? -9.924 21.844 -0.585 1.00 94.44 129 GLY A N 1
ATOM 1025 C CA . GLY A 1 129 ? -8.725 22.121 -1.362 1.00 94.44 129 GLY A CA 1
ATOM 1026 C C . GLY A 1 129 ? -8.220 20.920 -2.142 1.00 94.44 129 GLY A C 1
ATOM 1027 O O . GLY A 1 129 ? -8.909 19.918 -2.303 1.00 94.44 129 GLY A O 1
ATOM 1028 N N . ARG A 1 130 ? -6.997 21.060 -2.653 1.00 89.75 130 ARG A N 1
ATOM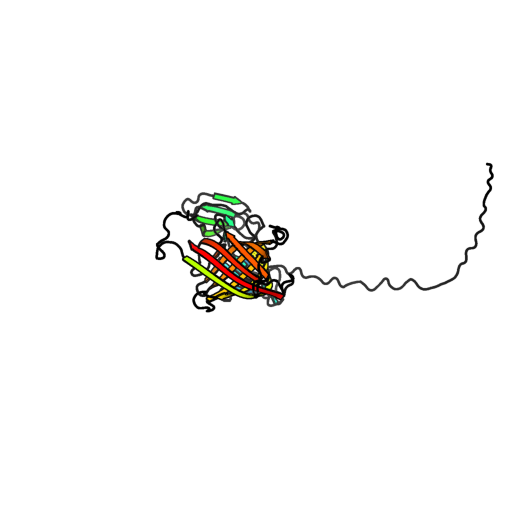 1029 C CA . ARG A 1 130 ? -6.279 20.006 -3.386 1.00 89.75 130 ARG A CA 1
ATOM 1030 C C . ARG A 1 130 ? -5.377 19.177 -2.475 1.00 89.75 130 ARG A C 1
ATOM 1032 O O . ARG A 1 130 ? -5.050 18.044 -2.811 1.00 89.75 130 ARG A O 1
ATOM 1039 N N . ASP A 1 131 ? -4.988 19.754 -1.341 1.00 87.06 131 ASP A N 1
ATOM 1040 C CA . ASP A 1 131 ? -4.092 19.140 -0.370 1.00 87.06 131 ASP A CA 1
ATOM 1041 C C . ASP A 1 131 ? -4.850 18.172 0.553 1.00 87.06 131 ASP A C 1
ATOM 1043 O O . ASP A 1 131 ? -6.021 18.427 0.856 1.00 87.06 131 ASP A O 1
ATOM 1047 N N . PRO A 1 132 ? -4.192 17.106 1.047 1.00 82.44 132 PRO A N 1
ATOM 1048 C CA . PRO A 1 132 ? -4.764 16.206 2.040 1.00 82.44 132 PRO A CA 1
ATOM 1049 C C . PRO A 1 132 ? -5.339 16.925 3.263 1.00 82.44 132 PRO A C 1
ATOM 1051 O O . PRO A 1 132 ? -4.908 18.013 3.646 1.00 82.44 132 PRO A O 1
ATOM 1054 N N . CYS A 1 133 ? -6.293 16.273 3.914 1.00 89.56 133 CYS A N 1
ATOM 1055 C CA . CYS A 1 133 ? -7.071 16.848 4.994 1.00 89.56 133 CYS A CA 1
ATOM 1056 C C . CYS A 1 133 ? -6.849 16.124 6.316 1.00 89.56 133 CYS A C 1
ATOM 1058 O O . CYS A 1 133 ? -7.317 15.000 6.493 1.00 89.56 133 CYS A O 1
ATOM 1060 N N . THR A 1 134 ? -6.182 16.784 7.259 1.00 88.00 134 THR A N 1
ATOM 1061 C CA . THR A 1 134 ? -6.076 16.296 8.637 1.00 88.00 134 THR A CA 1
ATOM 1062 C C . THR A 1 134 ? -7.371 16.573 9.392 1.00 88.00 134 THR A C 1
ATOM 1064 O O . THR A 1 134 ? -7.828 17.715 9.470 1.00 88.00 134 THR A O 1
ATOM 1067 N N . VAL A 1 135 ? -7.953 15.529 9.964 1.00 88.38 135 VAL A N 1
ATOM 1068 C CA . VAL A 1 135 ? -9.216 15.552 10.697 1.00 88.38 135 VAL A CA 1
ATOM 1069 C C . VAL A 1 135 ? -9.068 14.817 12.029 1.00 88.38 135 VAL A C 1
ATOM 1071 O O . VAL A 1 135 ? -8.079 14.130 12.269 1.00 88.38 135 VAL A O 1
ATOM 1074 N N . SER A 1 136 ? -10.023 15.005 12.933 1.00 89.62 136 SER A N 1
ATOM 1075 C CA . SER A 1 136 ? -10.104 14.185 14.144 1.00 89.62 136 SER A CA 1
ATOM 1076 C C . SER A 1 136 ? -10.583 12.772 13.808 1.00 89.62 136 SER A C 1
ATOM 1078 O O . SER A 1 136 ? -10.875 12.449 12.658 1.00 89.62 136 SER A O 1
ATOM 1080 N N . ASP A 1 137 ? -10.656 11.913 14.811 1.00 84.31 137 ASP A N 1
ATOM 1081 C CA . ASP A 1 137 ? -11.330 10.641 14.650 1.00 84.31 137 ASP A CA 1
ATOM 1082 C C . ASP A 1 137 ? -12.819 10.834 14.383 1.00 84.31 137 ASP A C 1
ATOM 1084 O O . ASP A 1 137 ? -13.458 11.752 14.903 1.00 84.31 137 ASP A O 1
ATOM 1088 N N . GLY A 1 138 ? -13.368 9.979 13.531 1.00 86.62 138 GLY A N 1
ATOM 1089 C CA . GLY A 1 138 ? -14.763 10.067 13.146 1.00 86.62 138 GLY A CA 1
ATOM 1090 C C . GLY A 1 138 ? -15.039 9.507 11.765 1.00 86.62 138 GLY A C 1
ATOM 1091 O O . GLY A 1 138 ? -14.191 8.912 11.101 1.00 86.62 138 GLY A O 1
ATOM 1092 N N . VAL A 1 139 ? -16.276 9.702 11.329 1.00 86.25 139 VAL A N 1
ATOM 1093 C CA . VAL A 1 139 ? -16.747 9.261 10.020 1.00 86.25 139 VAL A CA 1
ATOM 1094 C C . VAL A 1 139 ? -17.014 10.488 9.168 1.00 86.25 139 VAL A C 1
ATOM 1096 O O . VAL A 1 139 ? -17.709 11.414 9.590 1.00 86.25 139 VAL A O 1
ATOM 1099 N N . TYR A 1 140 ? -16.498 10.476 7.946 1.00 95.88 140 TYR A N 1
ATOM 1100 C CA . TYR A 1 140 ? -16.504 11.622 7.053 1.00 95.88 140 TYR A CA 1
ATOM 1101 C C . TYR A 1 140 ? -17.183 11.322 5.723 1.00 95.88 140 TYR A C 1
ATOM 1103 O O . TYR A 1 140 ? -17.352 10.178 5.280 1.00 95.88 140 TYR A O 1
ATOM 1111 N N . ILE A 1 141 ? -17.573 12.407 5.071 1.00 96.44 141 ILE A N 1
ATOM 1112 C CA . ILE A 1 141 ? -18.010 12.442 3.691 1.00 96.44 141 ILE A CA 1
ATOM 1113 C C . ILE A 1 141 ? -16.946 13.196 2.908 1.00 96.44 141 ILE A C 1
ATOM 1115 O O . ILE A 1 141 ? -16.678 14.362 3.183 1.00 96.44 141 ILE A O 1
ATOM 1119 N N . VAL A 1 142 ? -16.369 12.539 1.913 1.00 96.88 142 VAL A N 1
ATOM 1120 C CA . VAL A 1 142 ? -15.412 13.155 0.995 1.00 96.88 142 VAL A CA 1
ATOM 1121 C C . VAL A 1 142 ? -16.134 13.434 -0.311 1.00 96.88 142 VAL A C 1
ATOM 1123 O O . VAL A 1 142 ? -16.879 12.588 -0.806 1.00 96.88 142 VAL A O 1
ATOM 1126 N N . ILE A 1 143 ? -15.949 14.624 -0.863 1.00 97.88 143 ILE A N 1
ATOM 1127 C CA . ILE A 1 143 ? -16.594 15.047 -2.101 1.00 97.88 143 ILE A CA 1
ATOM 1128 C C . ILE A 1 143 ? -15.516 15.578 -3.024 1.00 97.88 143 ILE A C 1
ATOM 1130 O O . ILE A 1 143 ? -14.840 16.538 -2.667 1.00 97.88 143 ILE A O 1
ATOM 1134 N N . ASN A 1 144 ? -15.382 14.996 -4.209 1.00 96.31 144 ASN A N 1
ATOM 1135 C CA . ASN A 1 144 ? -14.647 15.641 -5.282 1.00 96.31 144 ASN A CA 1
ATOM 1136 C C . ASN A 1 144 ? -15.556 16.727 -5.868 1.00 96.31 144 ASN A C 1
ATOM 1138 O O . ASN A 1 144 ? -16.574 16.432 -6.494 1.00 96.31 144 ASN A O 1
ATOM 1142 N N . LEU A 1 145 ? -15.241 17.996 -5.620 1.00 95.25 145 LEU A N 1
ATOM 1143 C CA . LEU A 1 145 ? -16.005 19.129 -6.141 1.00 95.25 145 LEU A CA 1
ATOM 1144 C C . LEU A 1 145 ? -15.709 19.401 -7.621 1.00 95.25 145 LEU A C 1
ATOM 1146 O O . LEU A 1 145 ? -16.518 20.072 -8.264 1.00 95.25 145 LEU A O 1
ATOM 1150 N N . SER A 1 146 ? -14.611 18.875 -8.178 1.00 94.31 146 SER A N 1
ATOM 1151 C CA . SER A 1 146 ? -14.354 18.938 -9.624 1.00 94.31 146 SER A CA 1
ATOM 1152 C C . SER A 1 146 ? -15.388 18.131 -10.416 1.00 94.31 146 SER A C 1
ATOM 1154 O O . SER A 1 146 ? -15.783 18.537 -11.508 1.00 94.31 146 SER A O 1
ATOM 1156 N N . THR A 1 147 ? -15.846 17.003 -9.868 1.00 93.81 147 THR A N 1
ATOM 1157 C CA . THR A 1 147 ? -16.700 16.031 -10.574 1.00 93.81 147 THR A CA 1
ATOM 1158 C C . THR A 1 147 ? -18.093 15.873 -9.964 1.00 93.81 147 THR A C 1
ATOM 1160 O O . THR A 1 147 ? -19.025 15.414 -10.624 1.00 93.81 147 THR A O 1
ATOM 1163 N N . GLY A 1 148 ? -18.257 16.255 -8.697 1.00 92.94 148 GLY A N 1
ATOM 1164 C CA . GLY A 1 148 ? -19.460 16.030 -7.902 1.00 92.94 148 GLY A CA 1
ATOM 1165 C C . GLY A 1 148 ? -19.537 14.643 -7.254 1.00 92.94 148 GLY A C 1
ATOM 1166 O O . GLY A 1 148 ? -20.550 14.345 -6.611 1.00 92.94 148 GLY A O 1
ATOM 1167 N N . LYS A 1 149 ? -18.511 13.785 -7.387 1.00 95.00 149 LYS A N 1
ATOM 1168 C CA . LYS A 1 149 ? -18.507 12.471 -6.732 1.00 95.00 149 LYS A CA 1
ATOM 1169 C C . LYS A 1 149 ? -18.478 12.631 -5.218 1.00 95.00 149 LYS A C 1
ATOM 1171 O O . LYS A 1 149 ? -17.700 13.404 -4.672 1.00 95.00 149 LYS A O 1
ATOM 1176 N N . ARG A 1 150 ? -19.308 11.845 -4.532 1.00 95.19 150 ARG A N 1
ATOM 1177 C CA . ARG A 1 150 ? -19.388 11.790 -3.072 1.00 95.19 150 ARG A CA 1
ATOM 1178 C C . ARG A 1 150 ? -19.100 10.374 -2.575 1.00 95.19 150 ARG A C 1
ATOM 1180 O O . ARG A 1 150 ? -19.757 9.426 -3.002 1.00 95.19 150 ARG A O 1
ATOM 1187 N N . TRP A 1 151 ? -18.173 10.258 -1.631 1.00 92.25 151 TRP A N 1
ATOM 1188 C CA . TRP A 1 151 ? -17.916 9.058 -0.838 1.00 92.25 151 TRP A CA 1
ATOM 1189 C C . TRP A 1 151 ? -18.394 9.291 0.587 1.00 92.25 151 TRP A C 1
ATOM 1191 O O . TRP A 1 151 ? -17.999 10.256 1.233 1.00 92.25 151 TRP A O 1
ATOM 1201 N N . THR A 1 152 ? -19.246 8.402 1.080 1.00 91.12 152 THR A N 1
ATOM 1202 C CA . THR A 1 152 ? -19.749 8.416 2.457 1.00 91.12 152 THR A CA 1
ATOM 1203 C C . THR A 1 152 ? -19.102 7.298 3.259 1.00 91.12 152 THR A C 1
ATOM 1205 O O . THR A 1 152 ? -18.770 6.263 2.683 1.00 91.12 152 THR A O 1
ATOM 1208 N N . GLY A 1 153 ? -18.991 7.469 4.576 1.00 83.00 153 GLY A N 1
ATOM 1209 C CA . GLY A 1 153 ? -18.437 6.425 5.441 1.00 83.00 153 GLY A CA 1
ATOM 1210 C C . GLY A 1 153 ? -16.915 6.336 5.354 1.00 83.00 153 GLY A C 1
ATOM 1211 O O . GLY A 1 153 ? -16.361 5.244 5.391 1.00 83.00 153 GLY A O 1
ATOM 1212 N N . VAL A 1 154 ? -16.231 7.466 5.148 1.00 83.12 154 VAL A N 1
ATOM 1213 C CA . VAL A 1 154 ? -14.766 7.510 5.202 1.00 83.12 154 VAL A CA 1
ATOM 1214 C C . VAL A 1 154 ? -14.361 7.604 6.665 1.00 83.12 154 VAL A C 1
ATOM 1216 O O . VAL A 1 154 ? -14.484 8.662 7.270 1.00 83.12 154 VAL A O 1
ATOM 1219 N N . GLU A 1 155 ? -13.939 6.486 7.236 1.00 79.62 155 GLU A N 1
ATOM 1220 C CA . GLU A 1 155 ? -13.596 6.390 8.654 1.00 79.62 155 GLU A CA 1
ATOM 1221 C C . GLU A 1 155 ? -12.152 6.837 8.890 1.00 79.62 155 GLU A C 1
ATOM 1223 O O . GLU A 1 155 ? -11.232 6.378 8.210 1.00 79.62 155 GLU A O 1
ATOM 1228 N N . VAL A 1 156 ? -11.972 7.742 9.851 1.00 78.38 156 VAL A N 1
ATOM 1229 C CA . VAL A 1 156 ? -10.674 8.139 10.386 1.00 78.38 156 VAL A CA 1
ATOM 1230 C C . VAL A 1 156 ? -10.596 7.653 11.827 1.00 78.38 156 VAL A C 1
ATOM 1232 O O . VAL A 1 156 ? -11.465 7.982 12.637 1.00 78.38 156 VAL A O 1
ATOM 1235 N N . PRO A 1 157 ? -9.592 6.838 12.154 1.00 67.62 157 PRO A N 1
ATOM 1236 C CA . PRO A 1 157 ? -9.505 6.189 13.450 1.00 67.62 157 PRO A CA 1
ATOM 1237 C C . PRO A 1 157 ? -9.092 7.128 14.584 1.00 67.62 157 PRO A C 1
ATOM 1239 O O . PRO A 1 157 ? -8.316 8.061 14.387 1.00 67.62 157 PRO A O 1
ATOM 1242 N N . GLY A 1 158 ? -9.561 6.803 15.791 1.00 62.97 158 GLY A N 1
ATOM 1243 C CA . GLY A 1 158 ? -9.099 7.369 17.059 1.00 62.97 158 GLY A CA 1
ATOM 1244 C C . GLY A 1 158 ? -7.645 7.047 17.356 1.00 62.97 158 GLY A C 1
ATOM 1245 O O . GLY A 1 158 ? -7.231 5.891 17.256 1.00 62.97 158 GLY A O 1
ATOM 1246 N N . ASP A 1 159 ? -6.890 8.047 17.815 1.00 50.53 159 ASP A N 1
ATOM 1247 C CA . ASP A 1 159 ? -5.660 7.800 18.561 1.00 50.53 159 ASP A CA 1
ATOM 1248 C C . ASP A 1 159 ? -6.053 7.094 19.867 1.00 50.53 159 ASP A C 1
ATOM 1250 O O . ASP A 1 159 ? -6.484 7.724 20.835 1.00 50.53 159 ASP A O 1
ATOM 1254 N N . ALA A 1 160 ? -5.936 5.766 19.903 1.00 47.19 160 ALA A N 1
ATOM 1255 C CA . ALA A 1 160 ? -6.030 5.015 21.144 1.00 47.19 160 ALA A CA 1
ATOM 1256 C C . ALA A 1 160 ? -4.881 5.473 22.055 1.00 47.19 160 ALA A C 1
ATOM 1258 O O . ALA A 1 160 ? -3.729 5.066 21.892 1.00 47.19 160 ALA A O 1
ATOM 1259 N N . SER A 1 161 ? -5.173 6.370 22.999 1.00 42.16 161 SER A N 1
ATOM 1260 C CA . SER A 1 161 ? -4.216 6.759 24.026 1.00 42.16 161 SER A CA 1
ATOM 1261 C C . SER A 1 161 ? -3.856 5.514 24.833 1.00 42.16 161 SER A C 1
ATOM 1263 O O . SER A 1 161 ? -4.699 4.985 25.558 1.00 42.16 161 SER A O 1
ATOM 1265 N N . ALA A 1 162 ? -2.618 5.042 24.698 1.00 37.81 162 ALA A N 1
ATOM 1266 C CA . ALA A 1 162 ? -2.077 3.978 25.527 1.00 37.81 162 ALA A CA 1
ATOM 1267 C C . ALA A 1 162 ? -2.146 4.402 27.004 1.00 37.81 162 ALA A C 1
ATOM 1269 O O . ALA A 1 162 ? -1.434 5.314 27.426 1.00 37.81 162 ALA A O 1
ATOM 1270 N N . ASP A 1 163 ? -3.017 3.752 27.774 1.00 33.66 163 ASP A N 1
ATOM 1271 C CA . ASP A 1 163 ? -3.021 3.820 29.234 1.00 33.66 163 ASP A CA 1
ATOM 1272 C C . ASP A 1 163 ? -1.853 2.955 29.758 1.00 33.66 163 ASP A C 1
ATOM 1274 O O . ASP A 1 163 ? -1.829 1.748 29.497 1.00 33.66 163 ASP A O 1
ATOM 1278 N N . PRO A 1 164 ? -0.826 3.524 30.421 1.00 40.97 164 PRO A N 1
ATOM 1279 C CA . PRO A 1 164 ? 0.429 2.819 30.669 1.00 40.97 164 PRO A CA 1
ATOM 1280 C C . PRO A 1 164 ? 0.466 1.966 31.951 1.00 40.97 164 PRO A C 1
ATOM 1282 O O . PRO A 1 164 ? 1.561 1.639 32.409 1.00 40.97 164 PRO A O 1
ATOM 1285 N N . GLU A 1 165 ? -0.659 1.558 32.547 1.00 41.22 165 GLU A N 1
ATOM 1286 C CA . GLU A 1 165 ? -0.626 0.810 33.817 1.00 41.22 165 GLU A CA 1
ATOM 1287 C C . GLU A 1 165 ? -1.576 -0.401 33.903 1.00 41.22 165 GLU A C 1
ATOM 1289 O O . GLU A 1 165 ? -2.464 -0.423 34.747 1.00 41.22 165 GLU A O 1
ATOM 1294 N N . ASN A 1 166 ? -1.338 -1.479 33.134 1.00 34.25 166 ASN A N 1
ATOM 1295 C CA . ASN A 1 166 ? -1.595 -2.848 33.633 1.00 34.25 166 ASN A CA 1
ATOM 1296 C C . ASN A 1 166 ? -0.911 -3.957 32.789 1.00 34.25 166 ASN A C 1
ATOM 1298 O O . ASN A 1 166 ? -1.378 -4.262 31.695 1.00 34.25 166 ASN A O 1
ATOM 1302 N N . PRO A 1 167 ? 0.160 -4.629 33.260 1.00 43.00 167 PRO A N 1
ATOM 1303 C CA . PRO A 1 167 ? 0.896 -5.619 32.464 1.00 43.00 167 PRO A CA 1
ATOM 1304 C C . PRO A 1 167 ? 0.366 -7.062 32.594 1.00 43.00 167 PRO A C 1
ATOM 1306 O O . PRO A 1 167 ? 1.143 -8.012 32.488 1.00 43.00 167 PRO A O 1
ATOM 1309 N N . ALA A 1 168 ? -0.928 -7.269 32.849 1.00 34.88 168 ALA A N 1
ATOM 1310 C CA . ALA A 1 168 ? -1.466 -8.617 33.030 1.00 34.88 168 ALA A CA 1
ATOM 1311 C C . ALA A 1 168 ? -2.956 -8.732 32.676 1.00 34.88 168 ALA A C 1
ATOM 1313 O O . ALA A 1 168 ? -3.766 -9.001 33.556 1.00 34.88 168 ALA A O 1
ATOM 1314 N N . ASP A 1 169 ? -3.308 -8.576 31.399 1.00 32.00 169 ASP A N 1
ATOM 1315 C CA . ASP A 1 169 ? -4.487 -9.252 30.846 1.00 32.00 169 ASP A CA 1
ATOM 1316 C C . ASP A 1 169 ? -4.377 -9.371 29.317 1.00 32.00 169 ASP A C 1
ATOM 1318 O O . ASP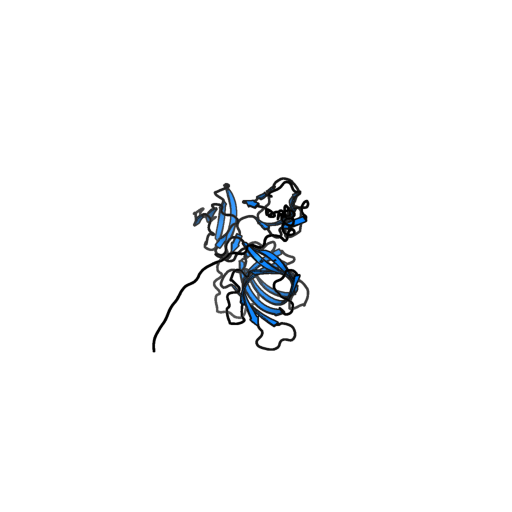 A 1 169 ? -4.667 -8.442 28.570 1.00 32.00 169 ASP A O 1
ATOM 1322 N N . PHE A 1 170 ? -3.867 -10.509 28.848 1.00 43.38 170 PHE A N 1
ATOM 1323 C CA . PHE A 1 170 ? -3.865 -10.890 27.433 1.00 43.38 170 PHE A CA 1
ATOM 1324 C C . PHE A 1 170 ? -5.074 -11.803 27.185 1.00 43.38 170 PHE A C 1
ATOM 1326 O O . PHE A 1 170 ? -4.895 -12.977 26.879 1.00 43.38 170 PHE A O 1
ATOM 1333 N N . ASP A 1 171 ? -6.299 -11.303 27.363 1.00 42.12 171 ASP A N 1
ATOM 1334 C CA . ASP A 1 171 ? -7.455 -11.822 26.625 1.00 42.12 171 ASP A CA 1
ATOM 1335 C C . ASP A 1 171 ? -8.676 -10.886 26.707 1.00 42.12 171 ASP A C 1
ATOM 1337 O O . ASP A 1 171 ? -9.231 -10.627 27.769 1.00 42.12 171 ASP A O 1
ATOM 1341 N N . THR A 1 172 ? -9.162 -10.471 25.537 1.00 49.25 172 THR A N 1
ATOM 1342 C CA . THR A 1 172 ? -10.506 -9.920 25.274 1.00 49.25 172 THR A CA 1
ATOM 1343 C C . THR A 1 172 ? -10.914 -8.558 25.865 1.00 49.25 172 THR A C 1
ATOM 1345 O O . THR A 1 172 ? -11.755 -8.482 26.753 1.00 49.25 172 THR A O 1
ATOM 1348 N N . ALA A 1 173 ? -10.474 -7.468 25.226 1.00 35.91 173 ALA A N 1
ATOM 1349 C CA . ALA A 1 173 ? -11.339 -6.368 24.754 1.00 35.91 173 ALA A CA 1
ATOM 1350 C C . ALA A 1 173 ? -10.478 -5.311 24.034 1.00 35.91 173 ALA A C 1
ATOM 1352 O O . ALA A 1 173 ? -9.529 -4.820 24.624 1.00 35.91 173 ALA A O 1
ATOM 1353 N N . SER A 1 174 ? -10.834 -4.926 22.799 1.00 43.66 174 SER A N 1
ATOM 1354 C CA . SER A 1 174 ? -10.206 -3.822 22.041 1.00 43.66 174 SER A CA 1
ATOM 1355 C C . SER A 1 174 ? -8.740 -4.042 21.612 1.00 43.66 174 SER A C 1
ATOM 1357 O O . SER A 1 174 ? -7.815 -3.552 22.250 1.00 43.66 174 SER A O 1
ATOM 1359 N N . GLY A 1 175 ? -8.545 -4.727 20.480 1.00 54.47 175 GLY A N 1
ATOM 1360 C CA . GLY A 1 175 ? -7.327 -4.619 19.667 1.00 54.47 175 GLY A CA 1
ATOM 1361 C C . GLY A 1 175 ? -6.782 -5.958 19.153 1.00 54.47 175 GLY A C 1
ATOM 1362 O O . GLY A 1 175 ? -6.487 -6.864 19.933 1.00 54.47 175 GLY A O 1
ATOM 1363 N N . ARG A 1 176 ? -6.661 -6.126 17.827 1.00 79.88 176 ARG A N 1
ATOM 1364 C CA . ARG A 1 176 ? -6.042 -7.322 17.210 1.00 79.88 176 ARG A CA 1
ATOM 1365 C C . ARG A 1 176 ? -4.536 -7.079 17.095 1.00 79.88 176 ARG A C 1
ATOM 1367 O O . ARG A 1 176 ? -4.101 -6.367 16.197 1.00 79.88 176 ARG A O 1
ATOM 1374 N N . THR A 1 177 ? -3.725 -7.706 17.946 1.00 88.75 177 THR A N 1
ATOM 1375 C CA . THR A 1 177 ? -2.272 -7.760 17.720 1.00 88.75 177 THR A CA 1
ATOM 1376 C C . THR A 1 177 ? -1.946 -8.842 16.695 1.00 88.75 177 THR A C 1
ATOM 1378 O O . THR A 1 177 ? -2.177 -10.029 16.932 1.00 88.75 177 THR A O 1
ATOM 1381 N N . LEU A 1 178 ? -1.375 -8.445 15.564 1.00 88.62 178 LEU A N 1
ATOM 1382 C CA . LEU A 1 178 ? -0.791 -9.350 14.583 1.00 88.62 178 LEU A CA 1
ATOM 1383 C C . LEU A 1 178 ? 0.715 -9.435 14.817 1.00 88.62 178 LEU A C 1
ATOM 1385 O O . LEU A 1 178 ? 1.391 -8.415 14.931 1.00 88.62 178 LEU A O 1
ATOM 1389 N N . VAL A 1 179 ? 1.243 -10.654 14.859 1.00 90.94 179 VAL A N 1
ATOM 1390 C CA . VAL A 1 179 ? 2.684 -10.919 14.917 1.00 90.94 179 VAL A CA 1
ATOM 1391 C C . VAL A 1 179 ? 3.040 -11.708 13.667 1.00 90.94 179 VAL A C 1
ATOM 1393 O O . VAL A 1 179 ? 2.715 -12.888 13.562 1.00 90.94 179 VAL A O 1
ATOM 1396 N N . LEU A 1 180 ? 3.648 -11.032 12.698 1.00 90.38 180 LEU A N 1
ATOM 1397 C CA . LEU A 1 180 ? 3.876 -11.549 11.352 1.00 90.38 180 LEU A CA 1
ATOM 1398 C C . LEU A 1 180 ? 5.377 -11.608 11.094 1.00 90.38 180 LEU A C 1
ATOM 1400 O O . LEU A 1 180 ? 6.064 -10.604 11.269 1.00 90.38 180 LEU A O 1
ATOM 1404 N N . ASN A 1 181 ? 5.892 -12.769 10.688 1.00 95.06 181 ASN A N 1
ATOM 1405 C CA . ASN A 1 181 ? 7.295 -12.891 10.310 1.00 95.06 181 ASN A CA 1
ATOM 1406 C C . ASN A 1 181 ? 7.430 -12.943 8.791 1.00 95.06 181 ASN A C 1
ATOM 1408 O O . ASN A 1 181 ? 6.874 -13.831 8.151 1.00 95.06 181 ASN A O 1
ATOM 1412 N N . LEU A 1 182 ? 8.173 -12.001 8.231 1.00 95.44 182 LEU A N 1
ATOM 1413 C CA . LEU A 1 182 ? 8.508 -11.938 6.820 1.00 95.44 182 LEU A CA 1
ATOM 1414 C C . LEU A 1 182 ? 9.826 -12.681 6.607 1.00 95.44 182 LEU A C 1
ATOM 1416 O O . LEU A 1 182 ? 10.886 -12.198 7.014 1.00 95.44 182 LEU A O 1
ATOM 1420 N N . VAL A 1 183 ? 9.758 -13.865 6.003 1.00 93.81 183 VAL A N 1
ATOM 1421 C CA . VAL A 1 183 ? 10.910 -14.765 5.876 1.00 93.81 183 VAL A CA 1
ATOM 1422 C C . VAL A 1 183 ? 11.048 -15.229 4.439 1.00 93.81 183 VAL A C 1
ATOM 1424 O O . VAL A 1 183 ? 10.100 -15.733 3.845 1.00 93.81 183 VAL A O 1
ATOM 1427 N N . GLY A 1 184 ? 12.253 -15.119 3.887 1.00 93.00 184 GLY A N 1
ATOM 1428 C CA . GLY A 1 184 ? 12.561 -15.670 2.568 1.00 93.00 184 GLY A CA 1
ATOM 1429 C C . GLY A 1 184 ? 13.476 -14.777 1.749 1.00 93.00 184 GLY A C 1
ATOM 1430 O O . GLY A 1 184 ? 14.089 -13.851 2.266 1.00 93.00 184 GLY A O 1
ATOM 1431 N N . THR A 1 185 ? 13.596 -15.069 0.457 1.00 94.00 185 THR A N 1
ATOM 1432 C CA . THR A 1 185 ? 14.370 -14.253 -0.484 1.00 94.00 185 THR A CA 1
ATOM 1433 C C . THR A 1 185 ? 13.446 -13.715 -1.563 1.00 94.00 185 THR A C 1
ATOM 1435 O O . THR A 1 185 ? 12.849 -14.504 -2.291 1.00 94.00 185 THR A O 1
ATOM 1438 N N . GLY A 1 186 ? 13.394 -12.391 -1.695 1.00 92.94 186 GLY A N 1
ATOM 1439 C CA . GLY A 1 186 ? 12.679 -11.699 -2.763 1.00 92.94 186 GLY A CA 1
ATOM 1440 C C . GLY A 1 186 ? 13.640 -11.160 -3.823 1.00 92.94 186 GLY A C 1
ATOM 1441 O O . GLY A 1 186 ? 14.765 -10.755 -3.506 1.00 92.94 186 GLY A O 1
ATOM 1442 N N . ALA A 1 187 ? 13.199 -11.155 -5.080 1.00 90.75 187 ALA A N 1
ATOM 1443 C CA . ALA A 1 187 ? 13.863 -10.426 -6.157 1.00 90.75 187 ALA A CA 1
ATOM 1444 C C . ALA A 1 187 ? 13.288 -9.011 -6.240 1.00 90.75 187 ALA A C 1
ATOM 1446 O O . ALA A 1 187 ? 12.070 -8.849 -6.224 1.00 90.75 187 ALA A O 1
ATOM 1447 N N . MET A 1 188 ? 14.159 -8.007 -6.328 1.00 95.31 188 MET A N 1
ATOM 1448 C CA . MET A 1 188 ? 13.738 -6.616 -6.423 1.00 95.31 188 MET A CA 1
ATOM 1449 C C . MET A 1 188 ? 12.989 -6.374 -7.730 1.00 95.31 188 MET A C 1
ATOM 1451 O O . MET A 1 188 ? 13.471 -6.733 -8.807 1.00 95.31 188 MET A O 1
ATOM 1455 N N . TYR A 1 189 ? 11.861 -5.692 -7.641 1.00 90.69 189 TYR A N 1
ATOM 1456 C CA . TYR A 1 189 ? 11.235 -5.020 -8.768 1.00 90.69 189 TYR A CA 1
ATOM 1457 C C . TYR A 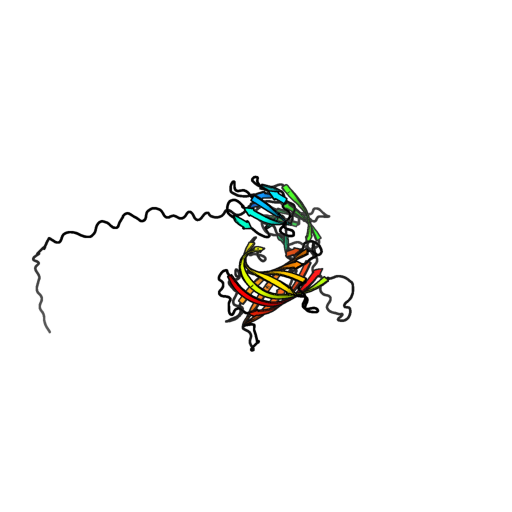1 189 ? 10.873 -3.590 -8.370 1.00 90.69 189 TYR A C 1
ATOM 1459 O O . TYR A 1 189 ? 10.965 -3.209 -7.203 1.00 90.69 189 TYR A O 1
ATOM 1467 N N . VAL A 1 190 ? 10.524 -2.780 -9.361 1.00 87.19 190 VAL A N 1
ATOM 1468 C CA . VAL A 1 190 ? 10.123 -1.391 -9.151 1.00 87.19 190 VAL A CA 1
ATOM 1469 C C . VAL A 1 190 ? 8.610 -1.305 -9.278 1.00 87.19 190 VAL A C 1
ATOM 1471 O O . VAL A 1 190 ? 8.052 -1.846 -10.231 1.00 87.19 190 VAL A O 1
ATOM 1474 N N . ASP A 1 191 ? 7.970 -0.637 -8.325 1.00 87.44 191 ASP A N 1
ATOM 1475 C CA . ASP A 1 191 ? 6.532 -0.361 -8.338 1.00 87.44 191 ASP A CA 1
ATOM 1476 C C . ASP A 1 191 ? 6.247 0.981 -7.651 1.00 87.44 191 ASP A C 1
ATOM 1478 O O . ASP A 1 191 ? 7.128 1.584 -7.031 1.00 87.44 191 ASP A O 1
ATOM 1482 N N . THR A 1 192 ? 5.013 1.462 -7.764 1.00 84.06 192 THR A N 1
ATOM 1483 C CA . THR A 1 192 ? 4.559 2.691 -7.117 1.00 84.06 192 THR A CA 1
ATOM 1484 C C . THR A 1 192 ? 3.798 2.394 -5.831 1.00 84.06 192 THR A C 1
ATOM 1486 O O . THR A 1 192 ? 2.889 1.568 -5.796 1.00 84.06 192 THR A O 1
ATOM 1489 N N . VAL A 1 193 ? 4.127 3.115 -4.762 1.00 84.12 193 VAL A N 1
ATOM 1490 C CA . VAL A 1 193 ? 3.428 3.027 -3.472 1.00 84.12 193 VAL A CA 1
ATOM 1491 C C . VAL A 1 193 ? 2.870 4.388 -3.067 1.00 84.12 193 VAL A C 1
ATOM 1493 O O . VAL A 1 193 ? 3.372 5.411 -3.540 1.00 84.12 193 VAL A O 1
ATOM 1496 N N . PRO A 1 194 ? 1.832 4.448 -2.208 1.00 79.94 194 PRO A N 1
ATOM 1497 C CA . PRO A 1 194 ? 1.382 5.707 -1.627 1.00 79.94 194 PRO A CA 1
ATOM 1498 C C . PRO A 1 194 ? 2.557 6.454 -0.997 1.00 79.94 194 PRO A C 1
ATOM 1500 O O . PRO A 1 194 ? 3.318 5.879 -0.218 1.00 79.94 194 PRO A O 1
ATOM 1503 N N . ALA A 1 195 ? 2.719 7.727 -1.346 1.00 76.19 195 ALA A N 1
ATOM 1504 C CA . ALA A 1 195 ? 3.797 8.523 -0.781 1.00 76.19 195 ALA A CA 1
ATOM 1505 C C . ALA A 1 195 ? 3.566 8.730 0.724 1.00 76.19 195 ALA A C 1
ATOM 1507 O O . ALA A 1 195 ? 2.423 8.892 1.161 1.00 76.19 195 ALA A O 1
ATOM 1508 N N . ALA A 1 196 ? 4.644 8.775 1.509 1.00 70.38 196 ALA A N 1
ATOM 1509 C CA . ALA A 1 196 ? 4.533 9.243 2.887 1.00 70.38 196 ALA A CA 1
ATOM 1510 C C . ALA A 1 196 ? 4.068 10.706 2.928 1.00 70.38 196 ALA A C 1
ATOM 1512 O O . ALA A 1 196 ? 4.248 11.464 1.969 1.00 70.38 196 ALA A O 1
ATOM 1513 N N . GLU A 1 197 ? 3.485 11.104 4.060 1.00 60.53 197 GLU A N 1
ATOM 1514 C CA . GLU A 1 197 ? 2.946 12.448 4.268 1.00 60.53 197 GLU A CA 1
ATOM 1515 C C . GLU A 1 197 ? 3.926 13.542 3.798 1.00 60.53 197 GLU A C 1
ATOM 1517 O O . GLU A 1 197 ? 5.081 13.604 4.227 1.00 60.53 197 GLU A O 1
ATOM 1522 N N . GLY A 1 198 ? 3.454 14.399 2.886 1.00 51.44 198 GLY A N 1
ATOM 1523 C CA . GLY A 1 198 ? 4.225 15.517 2.334 1.00 51.44 198 GLY A CA 1
ATOM 1524 C C . GLY A 1 198 ? 5.120 15.201 1.126 1.00 51.44 198 GLY A C 1
ATOM 1525 O O . GLY A 1 198 ? 5.834 16.102 0.686 1.00 51.44 198 GLY A O 1
ATOM 1526 N N . LEU A 1 199 ? 5.092 13.980 0.569 1.00 51.81 199 LEU A N 1
ATOM 1527 C CA . LEU A 1 199 ? 5.927 13.578 -0.582 1.00 51.81 199 LEU A CA 1
ATOM 1528 C C . LEU A 1 199 ? 5.167 13.402 -1.914 1.00 51.81 199 LEU A C 1
ATOM 1530 O O . LEU A 1 199 ? 5.775 13.030 -2.915 1.00 51.81 199 LEU A O 1
ATOM 1534 N N . GLY A 1 200 ? 3.868 13.712 -1.961 1.00 57.69 200 GLY A N 1
ATOM 1535 C CA . GLY A 1 200 ? 3.028 13.601 -3.162 1.00 57.69 200 GLY A CA 1
ATOM 1536 C C . GLY A 1 200 ? 1.930 12.545 -3.020 1.00 57.69 200 GLY A C 1
ATOM 1537 O O . GLY A 1 200 ? 1.571 12.177 -1.907 1.00 57.69 200 GLY A O 1
ATOM 1538 N N . ALA A 1 201 ? 1.366 12.080 -4.140 1.00 64.12 201 ALA A N 1
ATOM 1539 C CA . ALA A 1 201 ? 0.321 11.047 -4.128 1.00 64.12 201 ALA A CA 1
ATOM 1540 C C . ALA A 1 201 ? 0.902 9.620 -4.159 1.00 64.12 201 ALA A C 1
ATOM 1542 O O . ALA A 1 201 ? 0.387 8.723 -3.493 1.00 64.12 201 ALA A O 1
ATOM 1543 N N . VAL A 1 202 ? 1.978 9.411 -4.923 1.00 76.19 202 VAL A N 1
ATOM 1544 C CA . VAL A 1 202 ? 2.688 8.132 -5.066 1.00 76.19 202 VAL A CA 1
ATOM 1545 C C . VAL A 1 202 ? 4.183 8.363 -5.270 1.00 76.19 202 VAL A C 1
ATOM 1547 O O . VAL A 1 202 ? 4.585 9.427 -5.740 1.00 76.19 202 VAL A O 1
ATOM 1550 N N . VAL A 1 203 ? 4.989 7.360 -4.933 1.00 81.75 203 VAL A N 1
ATOM 1551 C CA . VAL A 1 203 ? 6.445 7.335 -5.126 1.00 81.75 203 VAL A CA 1
ATOM 1552 C C . VAL A 1 203 ? 6.877 5.999 -5.716 1.00 81.75 203 VAL A C 1
ATOM 1554 O O . VAL A 1 203 ? 6.261 4.970 -5.446 1.00 81.75 203 VAL A O 1
ATOM 1557 N N . GLU A 1 204 ? 7.941 6.022 -6.515 1.00 86.50 204 GLU A N 1
ATOM 1558 C CA . GLU A 1 204 ? 8.621 4.814 -6.983 1.00 86.50 204 GLU A CA 1
ATOM 1559 C C . GLU A 1 204 ? 9.394 4.171 -5.818 1.00 86.50 204 GLU A C 1
ATOM 1561 O O . GLU A 1 204 ? 10.150 4.850 -5.122 1.00 86.50 204 GLU A O 1
ATOM 1566 N N . ALA A 1 205 ? 9.214 2.869 -5.603 1.00 91.06 205 ALA A N 1
ATOM 1567 C CA . ALA A 1 205 ? 9.840 2.115 -4.523 1.00 91.06 205 ALA A CA 1
ATOM 1568 C C . ALA A 1 205 ? 10.438 0.791 -5.018 1.00 91.06 205 ALA A C 1
ATOM 1570 O O . ALA A 1 205 ? 10.033 0.235 -6.041 1.00 91.06 205 ALA A O 1
ATOM 1571 N N . TRP A 1 206 ? 11.409 0.269 -4.264 1.00 93.88 206 TRP A N 1
ATOM 1572 C CA . TRP A 1 206 ? 11.980 -1.060 -4.489 1.00 93.88 206 TRP A CA 1
ATOM 1573 C C . TRP A 1 206 ? 11.168 -2.100 -3.727 1.00 93.88 206 TRP A C 1
ATOM 1575 O O . TRP A 1 206 ? 11.210 -2.125 -2.497 1.00 93.88 206 TRP A O 1
ATOM 1585 N N . CYS A 1 207 ? 10.448 -2.949 -4.447 1.00 94.62 207 CYS A N 1
ATOM 1586 C CA . CYS A 1 207 ? 9.513 -3.910 -3.883 1.00 94.62 207 CYS A CA 1
ATOM 1587 C C . CYS A 1 207 ? 10.034 -5.346 -3.953 1.00 94.62 207 CYS A C 1
ATOM 1589 O O . CYS A 1 207 ? 10.800 -5.716 -4.848 1.00 94.62 207 CYS A O 1
ATOM 1591 N N . PHE A 1 208 ? 9.611 -6.144 -2.976 1.00 96.38 208 PHE A N 1
ATOM 1592 C CA . PHE A 1 208 ? 9.999 -7.537 -2.808 1.00 96.38 208 PHE A CA 1
ATOM 1593 C C . PHE A 1 208 ? 8.797 -8.346 -2.338 1.00 96.38 208 PHE A C 1
ATOM 1595 O O . PHE A 1 208 ? 8.191 -8.012 -1.321 1.00 96.38 208 PHE A O 1
ATOM 1602 N N . ASP A 1 209 ? 8.502 -9.441 -3.031 1.00 91.44 209 ASP A N 1
ATOM 1603 C CA . ASP A 1 209 ? 7.521 -10.419 -2.569 1.00 91.44 209 ASP A CA 1
ATOM 1604 C C . ASP A 1 209 ? 8.202 -11.500 -1.729 1.00 91.44 209 ASP A C 1
ATOM 1606 O O . ASP A 1 209 ? 9.239 -12.056 -2.110 1.00 91.44 209 ASP A O 1
ATOM 1610 N N . VAL A 1 210 ? 7.624 -11.781 -0.565 1.00 93.38 210 VAL A N 1
ATOM 1611 C CA . VAL A 1 210 ? 8.178 -12.691 0.439 1.00 93.38 210 VAL A CA 1
ATOM 1612 C C . VAL A 1 210 ? 7.063 -13.410 1.195 1.00 93.38 210 VAL A C 1
ATOM 1614 O O . VAL A 1 210 ? 5.938 -12.919 1.294 1.00 93.38 210 VAL A O 1
ATOM 1617 N N . ASP A 1 211 ? 7.365 -14.586 1.740 1.00 90.88 211 ASP A N 1
ATOM 1618 C CA . ASP A 1 211 ? 6.386 -15.365 2.495 1.00 90.88 211 ASP A CA 1
ATOM 1619 C C . ASP A 1 211 ? 6.167 -14.774 3.894 1.00 90.88 211 ASP A C 1
ATOM 1621 O O . ASP A 1 211 ? 7.103 -14.328 4.568 1.00 90.88 211 ASP A O 1
ATOM 1625 N N . LEU A 1 212 ? 4.915 -14.829 4.357 1.00 89.12 212 LEU A N 1
ATOM 1626 C CA . LEU A 1 212 ? 4.569 -14.587 5.752 1.00 89.12 212 LEU A CA 1
ATOM 1627 C C . LEU A 1 212 ? 4.484 -15.913 6.483 1.00 89.12 212 LEU A C 1
ATOM 1629 O O . LEU A 1 212 ? 3.691 -16.781 6.124 1.00 89.12 212 LEU A O 1
ATOM 1633 N N . VAL A 1 213 ? 5.266 -16.046 7.544 1.00 84.38 213 VAL A N 1
ATOM 1634 C CA . VAL A 1 213 ? 5.376 -17.263 8.336 1.00 84.38 213 VAL A CA 1
ATOM 1635 C C . VAL A 1 213 ? 4.875 -16.997 9.751 1.00 84.38 213 VAL A C 1
ATOM 1637 O O . VAL A 1 213 ? 5.288 -16.046 10.415 1.00 84.38 213 VAL A O 1
ATOM 1640 N N . ASP A 1 214 ? 3.993 -17.865 10.241 1.00 78.69 214 ASP A N 1
ATOM 1641 C CA . ASP A 1 214 ? 3.605 -17.869 11.648 1.00 78.69 214 ASP A CA 1
ATOM 1642 C C . ASP A 1 214 ? 4.783 -18.360 12.497 1.00 78.69 214 ASP A C 1
ATOM 1644 O O . ASP A 1 214 ? 5.257 -19.486 12.345 1.00 78.69 214 ASP A O 1
ATOM 1648 N N . MET A 1 215 ? 5.268 -17.523 13.417 1.00 77.75 215 MET A N 1
ATOM 1649 C CA . MET A 1 215 ? 6.463 -17.842 14.210 1.00 77.75 215 MET A CA 1
ATOM 1650 C C . MET A 1 215 ? 6.293 -19.055 15.125 1.00 77.75 215 MET A C 1
ATOM 1652 O O . MET A 1 215 ? 7.281 -19.680 15.511 1.00 77.75 215 MET A O 1
ATOM 1656 N N . LYS A 1 216 ? 5.060 -19.369 15.530 1.00 75.94 216 LYS A N 1
ATOM 1657 C CA . LYS A 1 216 ? 4.794 -20.455 16.474 1.00 75.94 216 LYS A CA 1
ATOM 1658 C C . LYS A 1 216 ? 4.844 -21.813 15.783 1.00 75.94 216 LYS A C 1
ATOM 1660 O O . LYS A 1 216 ? 5.290 -22.790 16.381 1.00 75.94 216 LYS A O 1
ATOM 1665 N N . THR A 1 217 ? 4.353 -21.877 14.553 1.00 82.62 217 THR A N 1
ATOM 1666 C CA . THR A 1 217 ? 4.154 -23.115 13.798 1.00 82.62 217 THR A CA 1
ATOM 1667 C C . THR A 1 217 ? 5.152 -23.289 12.660 1.00 82.62 217 THR A C 1
ATOM 1669 O O . THR A 1 217 ? 5.373 -24.418 12.233 1.00 82.62 217 THR A O 1
ATOM 1672 N N . GLY A 1 218 ? 5.767 -22.204 12.183 1.00 80.69 218 GLY A N 1
ATOM 1673 C CA . GLY A 1 218 ? 6.642 -22.199 11.012 1.00 80.69 218 GLY A CA 1
ATOM 1674 C C . GLY A 1 218 ? 5.897 -22.359 9.684 1.00 80.69 218 GLY A C 1
ATOM 1675 O O . GLY A 1 218 ? 6.538 -22.538 8.653 1.00 80.69 218 GLY A O 1
ATOM 1676 N N . ASN A 1 219 ? 4.563 -22.320 9.694 1.00 83.94 219 ASN A N 1
ATOM 1677 C CA . ASN A 1 219 ? 3.758 -22.453 8.486 1.00 83.94 219 ASN A CA 1
ATOM 1678 C C . ASN A 1 219 ? 3.599 -21.105 7.785 1.00 83.94 219 ASN A C 1
ATOM 1680 O O . ASN A 1 219 ? 3.418 -20.078 8.442 1.00 83.94 219 ASN A O 1
ATOM 1684 N N . THR A 1 220 ? 3.573 -21.131 6.455 1.00 86.62 220 THR A N 1
ATOM 1685 C CA . THR A 1 220 ? 3.175 -19.974 5.655 1.00 86.62 220 THR A CA 1
ATOM 1686 C C . THR A 1 220 ? 1.706 -19.648 5.922 1.00 86.62 220 THR A C 1
ATOM 1688 O O . THR A 1 220 ? 0.834 -20.505 5.769 1.00 86.62 220 THR A O 1
ATOM 1691 N N . VAL A 1 221 ? 1.438 -18.412 6.331 1.00 86.56 221 VAL A N 1
ATOM 1692 C CA . VAL A 1 221 ? 0.095 -17.882 6.614 1.00 86.56 221 VAL A CA 1
ATOM 1693 C C . VAL A 1 221 ? -0.368 -16.858 5.589 1.00 86.56 221 VAL A C 1
ATOM 1695 O O . VAL A 1 221 ? -1.510 -16.426 5.649 1.00 86.56 221 VAL A O 1
ATOM 1698 N N . GLY A 1 222 ? 0.488 -16.487 4.642 1.00 88.00 222 GLY A N 1
ATOM 1699 C CA . GLY A 1 222 ? 0.186 -15.541 3.579 1.00 88.00 222 GLY A CA 1
ATOM 1700 C C . GLY A 1 222 ? 1.453 -15.144 2.834 1.00 88.00 222 GLY A C 1
ATOM 1701 O O . GLY A 1 222 ? 2.499 -15.775 2.988 1.00 88.00 222 GLY A O 1
ATOM 1702 N N . THR A 1 223 ? 1.366 -14.066 2.071 1.00 91.12 223 THR A N 1
ATOM 1703 C CA . THR A 1 223 ? 2.527 -13.422 1.447 1.00 91.12 223 THR A CA 1
ATOM 1704 C C . THR A 1 223 ? 2.554 -11.957 1.829 1.00 91.12 223 THR A C 1
ATOM 1706 O O . THR A 1 223 ? 1.550 -11.398 2.269 1.00 91.12 223 THR A O 1
ATOM 1709 N N . ALA A 1 224 ? 3.691 -11.309 1.651 1.00 94.38 224 ALA A N 1
ATOM 1710 C CA . ALA A 1 224 ? 3.777 -9.873 1.762 1.00 94.38 224 ALA A CA 1
ATOM 1711 C C . ALA A 1 224 ? 4.631 -9.283 0.656 1.00 94.38 224 ALA A C 1
ATOM 1713 O O . ALA A 1 224 ? 5.613 -9.879 0.222 1.00 94.38 224 ALA A O 1
ATOM 1714 N N . THR A 1 225 ? 4.229 -8.091 0.239 1.00 95.94 225 THR A N 1
ATOM 1715 C CA . THR A 1 225 ? 5.024 -7.230 -0.624 1.00 95.94 225 THR A CA 1
ATOM 1716 C C . THR A 1 225 ? 5.612 -6.138 0.259 1.00 95.94 225 THR A C 1
ATOM 1718 O O . THR A 1 225 ? 4.857 -5.345 0.820 1.00 95.94 225 THR A O 1
ATOM 1721 N N . ASP A 1 226 ? 6.932 -6.106 0.416 1.00 96.12 226 ASP A N 1
ATOM 1722 C CA . ASP A 1 226 ? 7.637 -5.062 1.164 1.00 96.12 226 ASP A CA 1
ATOM 1723 C C . ASP A 1 226 ? 8.320 -4.104 0.187 1.00 96.12 226 ASP A C 1
ATOM 1725 O O . ASP A 1 226 ? 9.175 -4.514 -0.595 1.00 96.12 226 ASP A O 1
ATOM 1729 N N . CYS A 1 227 ? 7.913 -2.838 0.206 1.00 94.50 227 CYS A N 1
ATOM 1730 C CA . CYS A 1 227 ? 8.383 -1.796 -0.697 1.00 94.50 227 CYS A CA 1
ATOM 1731 C C . CYS A 1 227 ? 9.168 -0.735 0.069 1.00 94.50 227 CYS A C 1
ATOM 1733 O O . CYS A 1 227 ? 8.655 -0.101 0.992 1.00 94.50 227 CYS A O 1
ATOM 1735 N N . LEU A 1 228 ? 10.411 -0.511 -0.344 1.00 92.31 228 LEU A N 1
ATOM 1736 C CA . LEU A 1 228 ? 11.328 0.443 0.262 1.00 92.31 228 LEU A CA 1
ATOM 1737 C C . LEU A 1 228 ? 11.439 1.674 -0.633 1.00 92.31 228 LEU A C 1
ATOM 1739 O O . LEU A 1 228 ? 12.028 1.615 -1.711 1.00 92.31 228 LEU A O 1
ATOM 1743 N N . ASP A 1 229 ? 10.883 2.787 -0.171 1.00 88.69 229 ASP A N 1
ATOM 1744 C CA . ASP A 1 229 ? 10.960 4.078 -0.846 1.00 88.69 229 ASP A CA 1
ATOM 1745 C C . ASP A 1 229 ? 12.312 4.765 -0.537 1.00 88.69 229 ASP A C 1
ATOM 1747 O O . ASP A 1 229 ? 12.592 5.118 0.623 1.00 88.69 229 ASP A O 1
ATOM 1751 N N . PRO A 1 230 ? 13.174 4.968 -1.554 1.00 77.75 230 PRO A N 1
ATOM 1752 C CA . PRO A 1 230 ? 14.458 5.634 -1.395 1.00 77.75 230 PRO A CA 1
ATOM 1753 C C . PRO A 1 230 ? 14.359 7.168 -1.426 1.00 77.75 230 PRO A C 1
ATOM 1755 O O . PRO A 1 230 ? 15.387 7.820 -1.238 1.00 77.75 230 PRO A O 1
ATOM 1758 N N . SER A 1 231 ? 13.174 7.759 -1.645 1.00 68.94 231 SER A N 1
ATOM 1759 C CA . SER A 1 231 ? 12.944 9.201 -1.864 1.00 68.94 231 SER A CA 1
ATOM 1760 C C . SER A 1 231 ? 13.403 10.099 -0.714 1.00 68.94 231 SER A C 1
ATOM 1762 O O . SER A 1 231 ? 13.759 11.260 -0.931 1.00 68.94 231 SER A O 1
ATOM 1764 N N . LEU A 1 232 ? 13.550 9.545 0.495 1.00 64.00 232 LEU A N 1
ATOM 1765 C CA . LEU A 1 232 ? 14.263 10.197 1.600 1.00 64.00 232 LEU A CA 1
ATOM 1766 C C . LEU A 1 232 ? 15.774 10.376 1.336 1.00 64.00 232 LEU A C 1
ATOM 1768 O O . LEU A 1 232 ? 16.516 10.761 2.242 1.00 64.00 232 LEU A O 1
ATOM 1772 N N . ASN A 1 233 ? 16.249 10.088 0.119 1.00 52.47 233 ASN A N 1
ATOM 1773 C CA . ASN A 1 233 ? 17.652 10.022 -0.284 1.00 52.47 233 ASN A CA 1
ATOM 1774 C C . ASN A 1 233 ? 18.481 9.153 0.664 1.00 52.47 233 ASN A C 1
ATOM 1776 O O . ASN A 1 233 ? 19.614 9.505 1.005 1.00 52.47 233 ASN A O 1
ATOM 1780 N N . GLY A 1 234 ? 17.886 8.047 1.133 1.00 51.81 234 GLY A N 1
ATOM 1781 C CA . GLY A 1 234 ? 18.479 7.178 2.143 1.00 51.81 234 GLY A CA 1
ATOM 1782 C C . GLY A 1 234 ? 19.055 7.995 3.289 1.00 51.81 234 GLY A C 1
ATOM 1783 O O . GLY A 1 234 ? 20.253 7.861 3.546 1.00 51.81 234 GLY A O 1
ATOM 1784 N N . GLN A 1 235 ? 18.248 8.904 3.867 1.00 52.34 235 GLN A N 1
ATOM 1785 C CA . GLN A 1 235 ? 18.671 9.905 4.847 1.00 52.34 235 GLN A CA 1
ATOM 1786 C C . GLN A 1 235 ? 19.697 9.253 5.764 1.00 52.34 235 GLN A C 1
ATOM 1788 O O . GLN A 1 235 ? 19.352 8.349 6.524 1.00 52.34 235 GLN A O 1
ATOM 1793 N N . LYS A 1 236 ? 20.977 9.607 5.585 1.00 56.78 236 LYS A N 1
ATOM 1794 C CA . LYS A 1 236 ? 22.066 8.918 6.272 1.00 56.78 236 LYS A CA 1
ATOM 1795 C C . LYS A 1 236 ? 21.891 9.174 7.756 1.00 56.78 236 LYS A C 1
ATOM 1797 O O . LYS A 1 236 ? 22.232 10.247 8.248 1.00 56.78 236 LYS A O 1
ATOM 1802 N N . LEU A 1 237 ? 21.326 8.196 8.453 1.00 56.50 237 LEU A N 1
ATOM 1803 C CA . LEU A 1 237 ? 21.130 8.259 9.896 1.00 56.50 237 LEU A CA 1
ATOM 1804 C C . LEU A 1 237 ? 22.484 8.117 10.606 1.00 56.50 237 LEU A C 1
ATOM 1806 O O . LEU A 1 237 ? 22.649 8.577 11.732 1.00 56.50 237 LEU A O 1
ATOM 1810 N N . SER A 1 238 ? 23.461 7.503 9.929 1.00 59.69 238 SER A N 1
ATOM 1811 C CA . SER A 1 238 ? 24.861 7.369 10.339 1.00 59.69 238 SER A CA 1
ATOM 1812 C C . SER A 1 238 ? 25.775 7.220 9.106 1.00 59.69 238 SER A C 1
ATOM 1814 O O . SER A 1 238 ? 25.307 7.273 7.968 1.00 59.69 238 SER A O 1
ATOM 1816 N N . GLU A 1 239 ? 27.087 7.025 9.302 1.00 62.75 239 GLU A N 1
ATOM 1817 C CA . GLU A 1 239 ? 28.047 6.823 8.198 1.00 62.75 239 GLU A CA 1
ATOM 1818 C C . GLU A 1 239 ? 27.684 5.644 7.275 1.00 62.75 239 GLU A C 1
ATOM 1820 O O . GLU A 1 239 ? 27.984 5.694 6.079 1.00 62.75 239 GLU A O 1
ATOM 1825 N N . SER A 1 240 ? 27.018 4.619 7.814 1.00 70.75 240 SER A N 1
ATOM 1826 C CA . SER A 1 240 ? 26.670 3.376 7.114 1.00 70.75 240 SER A CA 1
ATOM 1827 C C . SER A 1 240 ? 25.188 2.994 7.197 1.00 70.75 240 SER A C 1
ATOM 1829 O O . SER A 1 240 ? 24.780 2.000 6.603 1.00 70.75 240 SER A O 1
ATOM 1831 N N . GLY A 1 241 ? 24.391 3.775 7.922 1.00 78.12 241 GLY A N 1
ATOM 1832 C CA . GLY A 1 241 ? 22.982 3.524 8.172 1.00 78.12 241 GLY A CA 1
ATOM 1833 C C . GLY A 1 241 ? 22.053 4.332 7.283 1.00 78.12 241 GLY A C 1
ATOM 1834 O O . GLY A 1 241 ? 22.237 5.541 7.128 1.00 78.12 241 GLY A O 1
ATOM 1835 N N . LEU A 1 242 ? 21.021 3.677 6.761 1.00 84.81 242 LEU A N 1
ATOM 1836 C CA . LEU A 1 242 ? 20.026 4.280 5.878 1.00 84.81 242 LEU A CA 1
ATOM 1837 C C . LEU A 1 242 ? 18.686 4.422 6.603 1.00 84.81 242 LEU A C 1
ATOM 1839 O O . LEU A 1 242 ? 18.255 3.496 7.289 1.00 84.81 242 LEU A O 1
ATOM 1843 N N . GLY A 1 243 ? 18.042 5.577 6.448 1.00 84.75 243 GLY A N 1
ATOM 1844 C CA . GLY A 1 243 ? 16.631 5.788 6.770 1.00 84.75 243 GLY A CA 1
ATOM 1845 C C . GLY A 1 243 ? 15.788 5.767 5.497 1.00 84.75 243 GLY A C 1
ATOM 1846 O O . GLY A 1 243 ? 16.165 6.391 4.505 1.00 84.75 243 GLY A O 1
ATOM 1847 N N . MET A 1 244 ? 14.670 5.047 5.522 1.00 87.81 244 MET A N 1
ATOM 1848 C CA . MET A 1 244 ? 13.764 4.851 4.384 1.00 87.81 244 MET A CA 1
ATOM 1849 C C . MET A 1 244 ? 12.307 4.841 4.859 1.00 87.81 244 MET A C 1
ATOM 1851 O O . MET A 1 244 ? 12.041 4.685 6.055 1.00 87.81 244 MET A O 1
ATOM 1855 N N . ILE A 1 245 ? 11.362 4.987 3.931 1.00 88.06 245 ILE A N 1
ATOM 1856 C CA . ILE A 1 245 ? 9.957 4.657 4.189 1.00 88.06 245 ILE A CA 1
ATOM 1857 C C . ILE A 1 245 ? 9.716 3.233 3.690 1.00 88.06 245 ILE A C 1
ATOM 1859 O O . ILE A 1 245 ? 9.976 2.931 2.530 1.00 88.06 245 ILE A O 1
ATOM 1863 N N . GLY A 1 246 ? 9.254 2.356 4.578 1.00 91.81 246 GLY A N 1
ATOM 1864 C CA . GLY A 1 246 ? 8.779 1.024 4.219 1.00 91.81 246 GLY A CA 1
ATOM 1865 C C . GLY A 1 246 ? 7.264 1.045 4.074 1.00 91.81 246 GLY A C 1
ATOM 1866 O O . GLY A 1 246 ? 6.579 1.531 4.973 1.00 91.81 246 GLY A O 1
ATOM 1867 N N . THR A 1 247 ? 6.753 0.525 2.963 1.00 93.38 247 THR A N 1
ATOM 1868 C CA . THR A 1 247 ? 5.333 0.222 2.769 1.00 93.38 247 THR A CA 1
ATOM 1869 C C . THR A 1 247 ? 5.194 -1.279 2.598 1.00 93.38 247 THR A C 1
ATOM 1871 O O . THR A 1 247 ? 5.715 -1.834 1.635 1.00 93.38 247 THR A O 1
ATOM 1874 N N . THR A 1 248 ? 4.499 -1.937 3.519 1.00 95.69 248 THR A N 1
ATOM 1875 C CA . THR A 1 248 ? 4.346 -3.391 3.515 1.00 95.69 248 THR A CA 1
ATOM 1876 C C . THR A 1 248 ? 2.878 -3.750 3.331 1.00 95.69 248 THR A C 1
ATOM 1878 O O . THR A 1 248 ? 2.012 -3.280 4.070 1.00 95.69 248 THR A O 1
ATOM 1881 N N . TYR A 1 249 ? 2.594 -4.608 2.358 1.00 94.00 249 TYR A N 1
ATOM 1882 C CA . TYR A 1 249 ? 1.269 -5.156 2.091 1.00 94.00 249 TYR A CA 1
ATOM 1883 C C . TYR A 1 249 ? 1.232 -6.598 2.578 1.00 94.00 249 TYR A C 1
ATOM 1885 O O . TYR A 1 249 ? 1.859 -7.459 1.969 1.00 94.00 249 TYR A O 1
ATOM 1893 N N . PHE A 1 250 ? 0.505 -6.880 3.656 1.00 94.44 250 PHE A N 1
ATOM 1894 C CA . PHE A 1 250 ? 0.271 -8.241 4.129 1.00 94.44 250 PHE A CA 1
ATOM 1895 C C . PHE A 1 250 ? -0.940 -8.833 3.411 1.00 94.44 250 PHE A C 1
ATOM 1897 O O . PHE A 1 250 ? -2.063 -8.383 3.628 1.00 94.44 250 PHE A O 1
ATOM 1904 N N . ASN A 1 251 ? -0.721 -9.846 2.577 1.00 87.00 251 ASN A N 1
ATOM 1905 C CA . ASN A 1 251 ? -1.765 -10.591 1.878 1.00 87.00 251 ASN A CA 1
ATOM 1906 C C . ASN A 1 251 ? -2.110 -11.842 2.698 1.00 87.00 251 ASN A C 1
ATOM 1908 O O . ASN A 1 251 ? -1.428 -12.868 2.615 1.00 87.00 251 ASN A O 1
ATOM 1912 N N . LEU A 1 252 ? -3.150 -11.735 3.524 1.00 88.62 252 LEU A N 1
ATOM 1913 C CA . LEU A 1 252 ? -3.617 -12.790 4.421 1.00 88.62 252 LEU A CA 1
ATOM 1914 C C . LEU A 1 252 ? -4.908 -13.433 3.870 1.00 88.62 252 LEU A C 1
ATOM 1916 O O . LEU A 1 252 ? -5.592 -12.838 3.035 1.00 88.62 252 LEU A O 1
ATOM 1920 N N . PRO A 1 253 ? -5.277 -14.651 4.311 1.00 81.38 253 PRO A N 1
ATOM 1921 C CA . PRO A 1 253 ? -6.434 -15.367 3.771 1.00 81.38 253 PRO A CA 1
ATOM 1922 C C . PRO A 1 253 ? -7.771 -14.649 3.990 1.00 81.38 253 PRO A C 1
ATOM 1924 O O . PRO A 1 253 ? -8.712 -14.859 3.231 1.00 81.38 253 PRO A O 1
ATOM 1927 N N . ASP A 1 254 ? -7.868 -13.834 5.041 1.00 80.69 254 ASP A N 1
ATOM 1928 C CA . ASP A 1 254 ? -9.054 -13.068 5.426 1.00 80.69 254 ASP A CA 1
ATOM 1929 C C . ASP A 1 254 ? -9.007 -11.600 4.967 1.00 80.69 254 ASP A C 1
ATOM 1931 O O . ASP A 1 254 ? -9.954 -10.857 5.229 1.00 80.69 254 ASP A O 1
ATOM 1935 N N . GLY A 1 255 ? -7.958 -11.180 4.251 1.00 77.50 255 GLY A N 1
ATOM 1936 C CA . GLY A 1 255 ? -7.866 -9.853 3.649 1.00 77.50 255 GLY A CA 1
ATOM 1937 C C . GLY A 1 255 ? -6.439 -9.336 3.488 1.00 77.50 255 GLY A C 1
ATOM 1938 O O . GLY A 1 255 ? -5.462 -9.976 3.867 1.00 77.50 255 GLY A O 1
ATOM 1939 N N . VAL A 1 256 ? -6.328 -8.134 2.932 1.00 83.00 256 VAL A N 1
ATOM 1940 C CA . VAL A 1 256 ? -5.058 -7.409 2.799 1.00 83.00 256 VAL A CA 1
ATOM 1941 C C . VAL A 1 256 ? -4.967 -6.338 3.874 1.00 83.00 256 VAL A C 1
ATOM 1943 O O . VAL A 1 256 ? -5.937 -5.614 4.089 1.00 83.00 256 VAL A O 1
ATOM 1946 N N . LEU A 1 257 ? -3.800 -6.200 4.495 1.00 90.06 257 LEU A N 1
ATOM 1947 C CA . LEU A 1 257 ? -3.471 -5.105 5.402 1.00 90.06 257 LEU A CA 1
ATOM 1948 C C . LEU A 1 257 ? -2.241 -4.367 4.872 1.00 90.06 257 LEU A C 1
ATOM 1950 O O . LEU A 1 257 ? -1.156 -4.941 4.807 1.00 90.06 257 LEU A O 1
ATOM 1954 N N . ALA A 1 258 ? -2.404 -3.101 4.501 1.00 90.94 258 ALA A N 1
ATOM 1955 C CA . ALA A 1 258 ? -1.310 -2.254 4.049 1.00 90.94 258 ALA A CA 1
ATOM 1956 C C . ALA A 1 258 ? -0.854 -1.344 5.187 1.00 90.94 258 ALA A C 1
ATOM 1958 O O . ALA A 1 258 ? -1.657 -0.590 5.739 1.00 90.94 258 ALA A O 1
ATOM 1959 N N . ILE A 1 259 ? 0.435 -1.391 5.512 1.00 93.19 259 ILE A N 1
ATOM 1960 C CA . ILE A 1 259 ? 1.053 -0.517 6.506 1.00 93.19 259 ILE A CA 1
ATOM 1961 C C . ILE A 1 259 ? 2.187 0.297 5.896 1.00 93.19 259 ILE A C 1
ATOM 1963 O O . ILE A 1 259 ? 2.833 -0.132 4.942 1.00 93.19 259 ILE A O 1
ATOM 1967 N N . GLN A 1 260 ? 2.468 1.450 6.486 1.00 91.50 260 GLN A N 1
ATOM 1968 C CA . GLN A 1 260 ? 3.608 2.282 6.149 1.00 91.50 260 GLN A CA 1
ATOM 1969 C C . GLN A 1 260 ? 4.296 2.787 7.413 1.00 91.50 260 GLN A C 1
ATOM 1971 O O . GLN A 1 260 ? 3.656 3.151 8.400 1.00 91.50 260 GLN A O 1
ATOM 1976 N N . GLY A 1 261 ? 5.624 2.814 7.389 1.00 88.50 261 GLY A N 1
ATOM 1977 C CA . GLY A 1 261 ? 6.421 3.249 8.525 1.00 88.50 261 GLY A CA 1
ATOM 1978 C C . GLY A 1 261 ? 7.809 3.720 8.129 1.00 88.50 261 GLY A C 1
ATOM 1979 O O . GLY A 1 261 ? 8.308 3.452 7.037 1.00 88.50 261 GLY A O 1
ATOM 1980 N N . ARG A 1 262 ? 8.456 4.437 9.049 1.00 86.62 262 ARG A N 1
ATOM 1981 C CA . ARG A 1 262 ? 9.870 4.786 8.913 1.00 86.62 262 ARG A CA 1
ATOM 1982 C C . ARG A 1 262 ? 10.707 3.587 9.322 1.00 86.62 262 ARG A C 1
ATOM 1984 O O . ARG A 1 262 ? 10.562 3.081 10.434 1.00 86.62 262 ARG A O 1
ATOM 1991 N N . THR A 1 263 ? 11.615 3.191 8.443 1.00 89.50 263 THR A N 1
ATOM 1992 C CA . THR A 1 263 ? 12.496 2.044 8.635 1.00 89.50 263 THR A CA 1
ATOM 1993 C C . THR A 1 263 ? 13.947 2.485 8.559 1.00 89.50 263 THR A C 1
ATOM 1995 O O . THR A 1 263 ? 14.326 3.392 7.819 1.00 89.50 263 THR A O 1
ATOM 1998 N N . THR A 1 264 ? 14.775 1.831 9.355 1.00 89.75 264 THR A N 1
ATOM 1999 C CA . THR A 1 264 ? 16.219 1.999 9.381 1.00 89.75 264 THR A CA 1
ATOM 2000 C C . THR A 1 264 ? 16.877 0.691 8.985 1.00 89.75 264 THR A C 1
ATOM 2002 O O . THR A 1 264 ? 16.418 -0.379 9.382 1.00 89.75 264 THR A O 1
ATOM 2005 N N . VAL A 1 265 ? 17.957 0.781 8.216 1.00 90.56 265 VAL A N 1
ATOM 2006 C CA . VAL A 1 265 ? 18.795 -0.356 7.832 1.00 90.56 265 VAL A CA 1
ATOM 2007 C C . VAL A 1 265 ? 20.220 -0.036 8.255 1.00 90.56 265 VAL A C 1
ATOM 2009 O O . VAL A 1 265 ? 20.794 0.963 7.822 1.00 90.56 265 VAL A O 1
ATOM 2012 N N . GLN A 1 266 ? 20.785 -0.852 9.140 1.00 91.31 266 GLN A N 1
ATOM 2013 C CA . GLN A 1 266 ? 22.122 -0.649 9.701 1.00 91.31 266 GLN A CA 1
ATOM 2014 C C . GLN A 1 266 ? 22.963 -1.907 9.494 1.00 91.31 266 GLN A C 1
ATOM 2016 O O . GLN A 1 266 ? 22.447 -3.009 9.689 1.00 91.31 266 GLN A O 1
ATOM 2021 N N . PRO A 1 267 ? 24.258 -1.799 9.152 1.00 91.56 267 PRO A N 1
ATOM 2022 C CA . PRO A 1 267 ? 25.133 -2.960 9.167 1.00 91.56 267 PRO A CA 1
ATOM 2023 C C . PRO A 1 267 ? 25.126 -3.606 10.548 1.00 91.56 267 PRO A C 1
ATOM 2025 O O . PRO A 1 267 ? 25.105 -2.926 11.576 1.00 91.56 267 PRO A O 1
ATOM 2028 N N . ARG A 1 268 ? 25.163 -4.936 10.586 1.00 89.19 268 ARG A N 1
ATOM 2029 C CA . ARG A 1 268 ? 25.282 -5.649 11.858 1.00 89.19 268 ARG A CA 1
ATOM 2030 C C . ARG A 1 268 ? 26.588 -5.260 12.563 1.00 89.19 268 ARG A C 1
ATOM 2032 O O . ARG A 1 268 ? 27.658 -5.239 11.955 1.00 89.19 268 ARG A O 1
ATOM 2039 N N . ASN A 1 269 ? 26.517 -5.060 13.874 1.00 85.81 269 ASN A N 1
ATOM 2040 C CA . ASN A 1 269 ? 27.703 -4.780 14.693 1.00 85.81 269 ASN A CA 1
ATOM 2041 C C . ASN A 1 269 ? 28.430 -6.056 15.151 1.00 85.81 269 ASN A C 1
ATOM 2043 O O . ASN A 1 269 ? 29.564 -5.991 15.618 1.00 85.81 269 ASN A O 1
ATOM 2047 N N . TRP A 1 270 ? 27.786 -7.218 15.006 1.00 84.62 270 TRP A N 1
ATOM 2048 C CA . TRP A 1 270 ? 28.314 -8.526 15.391 1.00 84.62 270 TRP A CA 1
ATOM 2049 C C . TRP A 1 270 ? 28.054 -9.559 14.292 1.00 84.62 270 TRP A C 1
ATOM 2051 O O . TRP A 1 270 ? 27.067 -9.430 13.566 1.00 84.62 270 TRP A O 1
ATOM 2061 N N . PRO A 1 271 ? 28.903 -10.593 14.146 1.00 79.75 271 PRO A N 1
ATOM 2062 C CA . PRO A 1 271 ? 28.676 -11.648 13.167 1.00 79.75 271 PRO A CA 1
ATOM 2063 C C . PRO A 1 271 ? 27.345 -12.370 13.410 1.00 79.75 271 PRO A C 1
ATOM 2065 O O . PRO A 1 271 ? 27.129 -12.956 14.468 1.00 79.75 271 PRO A O 1
ATOM 2068 N N . THR A 1 272 ? 26.484 -12.374 12.400 1.00 80.75 272 THR A N 1
ATOM 2069 C CA . THR A 1 272 ? 25.333 -13.275 12.277 1.00 80.75 272 THR A CA 1
ATOM 2070 C C . THR A 1 272 ? 25.655 -14.286 11.173 1.00 80.75 272 THR A C 1
ATOM 2072 O O . THR A 1 272 ? 26.531 -14.036 10.339 1.00 80.75 272 THR A O 1
ATOM 2075 N N . ARG A 1 273 ? 25.018 -15.465 11.179 1.00 74.38 273 ARG A N 1
ATOM 2076 C CA . ARG A 1 273 ? 25.372 -16.524 10.217 1.00 74.38 273 ARG A CA 1
ATOM 2077 C C . ARG A 1 273 ? 25.038 -16.157 8.768 1.00 74.38 273 ARG A C 1
ATOM 2079 O O . ARG A 1 273 ? 25.776 -16.582 7.887 1.00 74.38 273 ARG A O 1
ATOM 2086 N N . GLU A 1 274 ? 23.980 -15.374 8.534 1.00 86.38 274 GLU A N 1
ATOM 2087 C CA . GLU A 1 274 ? 23.399 -15.229 7.185 1.00 86.38 274 GLU A CA 1
ATOM 2088 C C . GLU A 1 274 ? 23.019 -13.790 6.790 1.00 86.38 274 GLU A C 1
ATOM 2090 O O . GLU A 1 274 ? 22.931 -13.505 5.605 1.00 86.38 274 GLU A O 1
ATOM 2095 N N . PHE A 1 275 ? 22.874 -12.847 7.730 1.00 94.50 275 PHE A N 1
ATOM 2096 C CA . PHE A 1 275 ? 22.300 -11.522 7.435 1.00 94.50 275 PHE A CA 1
ATOM 2097 C C . PHE A 1 275 ? 23.303 -10.395 7.573 1.00 94.50 275 PHE A C 1
ATOM 2099 O O . PHE A 1 275 ? 23.947 -10.291 8.605 1.00 94.50 275 PHE A O 1
ATOM 2106 N N . THR A 1 276 ? 23.450 -9.517 6.590 1.00 93.81 276 THR A N 1
ATOM 2107 C CA . THR A 1 276 ? 24.446 -8.430 6.624 1.00 93.81 276 THR A CA 1
ATOM 2108 C C . THR A 1 276 ? 23.996 -7.200 7.412 1.00 93.81 276 THR A C 1
ATOM 2110 O O . THR A 1 276 ? 24.849 -6.490 7.955 1.00 93.81 276 THR A O 1
ATOM 2113 N N . HIS A 1 277 ? 22.688 -6.977 7.532 1.00 94.25 277 HIS A N 1
ATOM 2114 C CA . HIS A 1 277 ? 22.110 -5.776 8.130 1.00 94.25 277 HIS A CA 1
ATOM 2115 C C . HIS A 1 277 ? 20.990 -6.114 9.120 1.00 94.25 277 HIS A C 1
ATOM 2117 O O . HIS A 1 277 ? 20.370 -7.174 9.049 1.00 94.25 277 HIS A O 1
ATOM 2123 N N . ILE A 1 278 ? 20.750 -5.191 10.046 1.00 94.31 278 ILE A N 1
ATOM 2124 C CA . ILE A 1 278 ? 19.634 -5.191 10.989 1.00 94.31 278 ILE A CA 1
ATOM 2125 C C . ILE A 1 278 ? 18.664 -4.106 10.536 1.00 94.31 278 ILE A C 1
ATOM 2127 O O . ILE A 1 278 ? 19.086 -2.996 10.193 1.00 94.31 278 ILE A O 1
ATOM 2131 N N . THR A 1 279 ? 17.378 -4.434 10.546 1.00 93.56 279 THR A N 1
ATOM 2132 C CA . THR A 1 279 ? 16.297 -3.505 10.250 1.00 93.56 279 THR A CA 1
ATOM 2133 C C . THR A 1 279 ? 15.516 -3.187 11.514 1.00 93.56 279 THR A C 1
ATOM 2135 O O . THR A 1 279 ? 15.313 -4.034 12.387 1.00 93.56 279 THR A O 1
ATOM 2138 N N . GLY A 1 280 ? 15.094 -1.937 11.630 1.00 93.06 280 GLY A N 1
ATOM 2139 C CA . GLY A 1 280 ? 14.252 -1.483 12.726 1.00 93.06 280 GLY A CA 1
ATOM 2140 C C . GLY A 1 280 ? 13.344 -0.377 12.236 1.00 93.06 280 GLY A C 1
ATOM 2141 O O . GLY A 1 280 ? 13.815 0.539 11.564 1.00 93.06 280 GLY A O 1
ATOM 2142 N N . GLY A 1 281 ? 12.064 -0.456 12.562 1.00 88.88 281 GLY A N 1
ATOM 2143 C CA . GLY A 1 281 ? 11.085 0.547 12.179 1.00 88.88 281 GLY A CA 1
ATOM 2144 C C . GLY A 1 281 ? 9.995 0.681 13.224 1.00 88.88 281 GLY A C 1
ATOM 2145 O O . GLY A 1 281 ? 9.690 -0.259 13.960 1.00 88.88 281 GLY A O 1
ATOM 2146 N N . ASN A 1 282 ? 9.420 1.869 13.300 1.00 83.75 282 ASN A N 1
ATOM 2147 C CA . ASN A 1 282 ? 8.282 2.145 14.157 1.00 83.75 282 ASN A CA 1
ATOM 2148 C C . ASN A 1 282 ? 7.400 3.212 13.513 1.00 83.75 282 ASN A C 1
ATOM 2150 O O . ASN A 1 282 ? 7.892 4.136 12.859 1.00 83.75 282 ASN A O 1
ATOM 2154 N N . SER A 1 283 ? 6.098 3.113 13.746 1.00 78.75 283 SER A N 1
ATOM 2155 C CA . SER A 1 283 ? 5.174 4.217 13.535 1.00 78.75 283 SER A CA 1
ATOM 2156 C C . SER A 1 283 ? 4.883 4.883 14.883 1.00 78.75 283 SER A C 1
ATOM 2158 O O . SER A 1 283 ? 4.631 4.216 15.882 1.00 78.75 283 SER A O 1
ATOM 2160 N N . ALA A 1 284 ? 4.979 6.212 14.941 1.00 55.72 284 ALA A N 1
ATOM 2161 C CA . ALA A 1 284 ? 4.555 6.979 16.121 1.00 55.72 284 ALA A CA 1
ATOM 2162 C C . ALA A 1 284 ? 3.039 7.261 16.120 1.00 55.72 284 ALA A C 1
ATOM 2164 O O . ALA A 1 284 ? 2.509 7.754 17.107 1.00 55.72 284 ALA A O 1
ATOM 2165 N N . ALA A 1 285 ? 2.374 6.957 15.004 1.00 75.56 285 ALA A N 1
ATOM 2166 C CA . ALA A 1 285 ? 0.950 7.128 14.750 1.00 75.56 285 ALA A CA 1
ATOM 2167 C C . ALA A 1 285 ? 0.416 5.890 14.004 1.00 75.56 285 ALA A C 1
ATOM 2169 O O . ALA A 1 285 ? 1.138 4.894 13.851 1.00 75.56 285 ALA A O 1
ATOM 2170 N N . ASN A 1 286 ? -0.825 5.959 13.522 1.00 80.50 286 ASN A N 1
ATOM 2171 C CA . ASN A 1 286 ? -1.412 4.933 12.667 1.00 80.50 286 ASN A CA 1
ATOM 2172 C C . ASN A 1 286 ? -0.498 4.625 11.461 1.00 80.50 286 ASN A C 1
ATOM 2174 O O . ASN A 1 286 ? -0.251 5.482 10.614 1.00 80.50 286 ASN A O 1
ATOM 2178 N N . ALA A 1 287 ? -0.004 3.395 11.400 1.00 87.94 287 ALA A N 1
ATOM 2179 C CA . ALA A 1 287 ? 0.739 2.855 10.275 1.00 87.94 287 ALA A CA 1
ATOM 2180 C C . ALA A 1 287 ? -0.181 2.337 9.171 1.00 87.94 287 ALA A C 1
ATOM 2182 O O . ALA A 1 287 ? 0.283 2.159 8.050 1.00 87.94 287 ALA A O 1
ATOM 2183 N N . VAL A 1 288 ? -1.444 2.026 9.470 1.00 86.75 288 VAL A N 1
ATOM 2184 C CA . VAL A 1 288 ? -2.346 1.394 8.505 1.00 86.75 288 VAL A CA 1
ATOM 2185 C C . VAL A 1 288 ? -2.761 2.411 7.446 1.00 86.75 288 VAL A C 1
ATOM 2187 O O . VAL A 1 288 ? -3.368 3.434 7.759 1.00 86.75 288 VAL A O 1
ATOM 2190 N N . LEU A 1 289 ? -2.438 2.103 6.189 1.00 80.62 289 LEU A N 1
ATOM 2191 C CA . LEU A 1 289 ? -2.862 2.860 5.009 1.00 80.62 289 LEU A CA 1
ATOM 2192 C C . LEU A 1 289 ? -4.282 2.478 4.585 1.00 80.62 289 LEU A C 1
ATOM 2194 O O . LEU A 1 289 ? -5.082 3.315 4.176 1.00 80.62 289 LEU A O 1
ATOM 2198 N N . TYR A 1 290 ? -4.568 1.179 4.610 1.00 79.12 290 TYR A N 1
ATOM 2199 C CA . TYR A 1 290 ? -5.891 0.610 4.400 1.00 79.12 290 TYR A CA 1
ATOM 2200 C C . TYR A 1 290 ? -5.869 -0.875 4.771 1.00 79.12 290 TYR A C 1
ATOM 2202 O O . TYR A 1 290 ? -4.813 -1.513 4.827 1.00 79.12 290 TYR A O 1
ATOM 2210 N N . GLY A 1 291 ? -7.056 -1.452 4.926 1.00 79.00 291 GLY A N 1
ATOM 2211 C CA . GLY A 1 291 ? -7.230 -2.894 4.899 1.00 79.00 291 GLY A CA 1
ATOM 2212 C C . GLY A 1 291 ? -8.485 -3.308 4.137 1.00 79.00 291 GLY A C 1
ATOM 2213 O O . GLY A 1 291 ? -9.348 -2.487 3.817 1.00 79.00 291 GLY A O 1
ATOM 2214 N N . THR A 1 292 ? -8.562 -4.589 3.801 1.00 72.31 292 THR A N 1
ATOM 2215 C CA . THR A 1 292 ? -9.699 -5.220 3.118 1.00 72.31 292 THR A CA 1
ATOM 2216 C C . THR A 1 292 ? -10.148 -6.459 3.887 1.00 72.31 292 THR A C 1
ATOM 2218 O O . THR A 1 292 ? -9.426 -6.951 4.757 1.00 72.31 292 THR A O 1
ATOM 2221 N N . GLY A 1 293 ? -11.352 -6.962 3.603 1.00 79.44 293 GLY A N 1
ATOM 2222 C CA . GLY A 1 293 ? -11.892 -8.138 4.289 1.00 79.44 293 GLY A CA 1
ATOM 2223 C C . GLY A 1 293 ? -11.976 -7.923 5.802 1.00 79.44 293 GLY A C 1
ATOM 2224 O O . GLY A 1 293 ? -12.555 -6.942 6.262 1.00 79.44 293 GLY A O 1
ATOM 2225 N N . ALA A 1 294 ? -11.359 -8.811 6.579 1.00 79.56 294 ALA A N 1
ATOM 2226 C CA . ALA A 1 294 ? -11.312 -8.726 8.039 1.00 79.56 294 ALA A CA 1
ATOM 2227 C C . ALA A 1 294 ? -10.476 -7.547 8.578 1.00 79.56 294 ALA A C 1
ATOM 2229 O O . ALA A 1 294 ? -10.469 -7.318 9.789 1.00 79.56 294 ALA A O 1
ATOM 2230 N N . TYR A 1 295 ? -9.774 -6.829 7.699 1.00 82.56 295 TYR A N 1
ATOM 2231 C CA . TYR A 1 295 ? -8.992 -5.629 8.001 1.00 82.56 295 TYR A CA 1
ATOM 2232 C C . TYR A 1 295 ? -9.644 -4.358 7.446 1.00 82.56 295 TYR A C 1
ATOM 2234 O O . TYR A 1 295 ? -9.044 -3.290 7.466 1.00 82.56 295 TYR A O 1
ATOM 2242 N N . GLN A 1 296 ? -10.857 -4.436 6.902 1.00 77.50 296 GLN A N 1
ATOM 2243 C CA . GLN A 1 296 ? -11.530 -3.247 6.399 1.00 77.50 296 GLN A CA 1
ATOM 2244 C C . GLN A 1 296 ? -11.837 -2.264 7.538 1.00 77.50 296 GLN A C 1
ATOM 2246 O O . GLN A 1 296 ? -12.383 -2.661 8.562 1.00 77.50 296 GLN A O 1
ATOM 2251 N N . GLY A 1 297 ? -11.486 -0.990 7.342 1.00 69.31 297 GLY A N 1
ATOM 2252 C CA . GLY A 1 297 ? -11.726 0.087 8.315 1.00 69.31 297 GLY A CA 1
ATOM 2253 C C . GLY A 1 297 ? -10.798 0.078 9.534 1.00 69.31 297 GLY A C 1
ATOM 2254 O O . GLY A 1 297 ? -10.892 0.976 10.363 1.00 69.31 297 GLY A O 1
ATOM 2255 N N . VAL A 1 298 ? -9.887 -0.897 9.650 1.00 79.56 298 VAL A N 1
ATOM 2256 C CA . VAL A 1 298 ? -8.985 -0.967 10.807 1.00 79.56 298 VAL A CA 1
ATOM 2257 C C . VAL A 1 298 ? -7.919 0.117 10.747 1.00 79.56 298 VAL A C 1
ATOM 2259 O O . VAL A 1 298 ? -7.504 0.574 9.679 1.00 79.56 298 VAL A O 1
ATOM 2262 N N . SER A 1 299 ? -7.415 0.456 11.920 1.00 82.06 299 SER A N 1
ATOM 2263 C CA . SER A 1 299 ? -6.253 1.319 12.102 1.00 82.06 299 SER A CA 1
ATOM 2264 C C . SER A 1 299 ? -5.274 0.670 13.051 1.00 82.06 299 SER A C 1
ATOM 2266 O O . SER A 1 299 ? -5.580 -0.382 13.594 1.00 82.06 299 SER A O 1
ATOM 2268 N N . GLY A 1 300 ? -4.094 1.236 13.259 1.00 87.56 300 GLY A N 1
ATOM 2269 C CA . GLY A 1 300 ? -3.160 0.624 14.188 1.00 87.56 300 GLY A CA 1
ATOM 2270 C C . GLY A 1 300 ? -1.735 1.100 14.059 1.00 87.56 300 GLY A C 1
ATOM 2271 O O . GLY A 1 300 ? -1.359 1.720 13.071 1.00 87.56 300 GLY A O 1
ATOM 2272 N N . THR A 1 301 ? -0.911 0.779 15.046 1.00 90.12 301 THR A N 1
ATOM 2273 C CA . THR A 1 301 ? 0.532 1.031 14.967 1.00 90.12 301 THR A CA 1
ATOM 2274 C C . THR A 1 301 ? 1.260 -0.193 14.428 1.00 90.12 301 THR A C 1
ATOM 2276 O O . THR A 1 301 ? 0.765 -1.318 14.503 1.00 90.12 301 THR A O 1
ATOM 2279 N N . ALA A 1 302 ? 2.451 0.018 13.875 1.00 92.75 302 ALA A N 1
ATOM 2280 C CA . ALA A 1 302 ? 3.317 -1.070 13.459 1.00 92.75 302 ALA A CA 1
ATOM 2281 C C . ALA A 1 302 ? 4.745 -0.844 13.949 1.00 92.75 302 ALA A C 1
ATOM 2283 O O . ALA A 1 302 ? 5.299 0.259 13.882 1.00 92.75 302 ALA A O 1
ATOM 2284 N N . ARG A 1 303 ? 5.368 -1.931 14.398 1.00 94.25 303 ARG A N 1
ATOM 2285 C CA . ARG A 1 303 ? 6.803 -2.001 14.667 1.00 94.25 303 ARG A CA 1
ATOM 2286 C C . ARG A 1 303 ? 7.435 -3.114 13.853 1.00 94.25 303 ARG A C 1
ATOM 2288 O O . ARG A 1 303 ? 6.869 -4.195 13.712 1.00 94.25 303 ARG A O 1
ATOM 2295 N N . LEU A 1 304 ? 8.635 -2.836 13.374 1.00 95.31 304 LEU A N 1
ATOM 2296 C CA . LEU A 1 304 ? 9.474 -3.738 12.606 1.00 95.31 304 LEU A CA 1
ATOM 2297 C C . LEU A 1 304 ? 10.781 -3.953 13.367 1.00 95.31 304 LEU A C 1
ATOM 2299 O O . LEU A 1 304 ? 11.433 -2.998 13.788 1.00 95.31 304 LEU A O 1
ATOM 2303 N N . SER A 1 305 ? 11.181 -5.208 13.513 1.00 95.38 305 SER A N 1
ATOM 2304 C CA . SER A 1 305 ? 12.512 -5.595 13.967 1.00 95.38 305 SER A CA 1
ATOM 2305 C C . SER A 1 305 ? 12.956 -6.799 13.164 1.00 95.38 305 SER A C 1
ATOM 2307 O O . SER A 1 305 ? 12.295 -7.831 13.194 1.00 95.38 305 SER A O 1
ATOM 2309 N N . GLY A 1 306 ? 14.085 -6.704 12.479 1.00 94.50 306 GLY A N 1
ATOM 2310 C CA . GLY A 1 306 ? 14.486 -7.772 11.583 1.00 94.50 306 GLY A CA 1
ATOM 2311 C C . GLY A 1 306 ? 15.944 -7.759 11.201 1.00 94.50 306 GLY A C 1
ATOM 2312 O O . GLY A 1 306 ? 16.760 -6.973 11.690 1.00 94.50 306 GLY A O 1
ATOM 2313 N N . MET A 1 307 ? 16.264 -8.672 10.303 1.00 95.25 307 MET A N 1
ATOM 2314 C CA . MET A 1 307 ? 17.551 -8.762 9.654 1.00 95.25 307 MET A CA 1
ATOM 2315 C C . MET A 1 307 ? 17.339 -8.937 8.158 1.00 95.25 307 MET A C 1
ATOM 2317 O O . MET A 1 307 ? 16.407 -9.608 7.719 1.00 95.25 307 MET A O 1
ATOM 2321 N N . VAL A 1 308 ? 18.233 -8.339 7.375 1.00 95.44 308 VAL A N 1
ATOM 2322 C CA . VAL A 1 308 ? 18.248 -8.510 5.922 1.00 95.44 308 VAL A CA 1
ATOM 2323 C C . VAL A 1 308 ? 19.646 -8.850 5.436 1.00 95.44 308 VAL A C 1
ATOM 2325 O O . VAL A 1 308 ? 20.655 -8.391 5.986 1.00 95.44 308 VAL A O 1
ATOM 2328 N N . ASP A 1 309 ? 19.718 -9.691 4.409 1.00 95.56 309 ASP A N 1
ATOM 2329 C CA . ASP A 1 309 ? 20.950 -9.936 3.681 1.00 95.56 309 ASP A CA 1
ATOM 2330 C C . ASP A 1 309 ? 20.955 -9.181 2.356 1.00 95.56 309 ASP A C 1
ATOM 2332 O O . ASP A 1 309 ? 20.253 -9.541 1.412 1.00 95.56 309 ASP A O 1
ATOM 2336 N N . LEU A 1 310 ? 21.800 -8.155 2.300 1.00 94.06 310 LEU A N 1
ATOM 2337 C CA . LEU A 1 310 ? 22.065 -7.330 1.130 1.00 94.06 310 LEU A CA 1
ATOM 2338 C C . LEU A 1 310 ? 23.273 -7.818 0.314 1.00 94.06 310 LEU A C 1
ATOM 2340 O O . LEU A 1 310 ? 23.703 -7.123 -0.599 1.00 94.06 310 LEU A O 1
ATOM 2344 N N . SER A 1 311 ? 23.858 -8.987 0.612 1.00 94.19 311 SER A N 1
ATOM 2345 C CA . SER A 1 311 ? 25.066 -9.476 -0.083 1.00 94.19 311 SER A CA 1
ATOM 2346 C C . SER A 1 311 ? 24.895 -9.651 -1.601 1.00 94.19 311 SER A C 1
ATOM 2348 O O . SER A 1 311 ? 25.881 -9.633 -2.340 1.00 94.19 311 SER A O 1
ATOM 2350 N N . ARG A 1 312 ? 23.647 -9.810 -2.061 1.00 94.31 312 ARG A N 1
ATOM 2351 C CA . ARG A 1 312 ? 23.246 -9.960 -3.470 1.00 94.31 312 ARG A CA 1
ATOM 2352 C C . ARG A 1 312 ? 22.327 -8.832 -3.954 1.00 94.31 312 ARG A C 1
ATOM 2354 O O . ARG A 1 312 ? 21.718 -8.966 -5.015 1.00 94.31 312 ARG A O 1
ATOM 2361 N N . PHE A 1 313 ? 22.228 -7.752 -3.182 1.00 93.50 313 PHE A N 1
ATOM 2362 C CA . PHE A 1 313 ? 21.421 -6.587 -3.506 1.00 93.50 313 PHE A CA 1
ATOM 2363 C C . PHE A 1 313 ? 22.325 -5.454 -3.997 1.00 93.50 313 PHE A C 1
ATOM 2365 O O . PHE A 1 313 ? 23.180 -4.967 -3.258 1.00 93.50 313 PHE A O 1
ATOM 2372 N N . ASP A 1 314 ? 22.138 -5.032 -5.245 1.00 92.12 314 ASP A N 1
ATOM 2373 C CA . ASP A 1 314 ? 22.917 -3.964 -5.886 1.00 92.12 314 ASP A CA 1
ATOM 2374 C C . ASP A 1 314 ? 22.037 -2.815 -6.404 1.00 92.12 314 ASP A C 1
ATOM 2376 O O . ASP A 1 314 ? 22.513 -1.971 -7.161 1.00 92.12 314 ASP A O 1
ATOM 2380 N N . GLN A 1 315 ? 20.771 -2.769 -5.966 1.00 89.44 315 GLN A N 1
ATOM 2381 C CA . GLN A 1 315 ? 19.753 -1.795 -6.383 1.00 89.44 315 GLN A CA 1
ATOM 2382 C C . GLN A 1 315 ? 19.337 -1.909 -7.859 1.00 89.44 315 GLN A C 1
ATOM 2384 O O . GLN A 1 315 ? 18.648 -1.028 -8.368 1.00 89.44 315 GLN A O 1
ATOM 2389 N N . SER A 1 316 ? 19.702 -2.992 -8.554 1.00 90.50 316 SER A N 1
ATOM 2390 C CA . SER A 1 316 ? 19.166 -3.305 -9.881 1.00 90.50 316 SER A CA 1
ATOM 2391 C C . SER A 1 316 ? 17.951 -4.234 -9.802 1.00 90.50 316 SER A C 1
ATOM 2393 O O . SER A 1 316 ? 17.830 -5.054 -8.885 1.00 90.50 316 SER A O 1
ATOM 2395 N N . VAL A 1 317 ? 17.028 -4.102 -10.760 1.00 90.81 317 VAL A N 1
ATOM 2396 C CA . VAL A 1 317 ? 15.870 -5.001 -10.887 1.00 90.81 317 VAL A CA 1
ATOM 2397 C C . VAL A 1 317 ? 16.356 -6.446 -11.019 1.00 90.81 317 VAL A C 1
ATOM 2399 O O . VAL A 1 317 ? 17.255 -6.744 -11.804 1.00 90.81 317 VAL A O 1
ATOM 2402 N N . GLY A 1 318 ? 15.761 -7.344 -10.238 1.00 88.94 318 GLY A N 1
ATOM 2403 C CA . GLY A 1 318 ? 16.126 -8.756 -10.137 1.00 88.94 318 GLY A CA 1
ATOM 2404 C C . GLY A 1 318 ? 17.209 -9.065 -9.098 1.00 88.94 318 GLY A C 1
ATOM 2405 O O . GLY A 1 318 ? 17.452 -10.241 -8.819 1.00 88.94 318 GLY A O 1
ATOM 2406 N N . SER A 1 319 ? 17.849 -8.053 -8.501 1.00 94.00 319 SER A N 1
ATOM 2407 C CA . SER A 1 319 ? 18.788 -8.264 -7.394 1.00 94.00 319 SER A CA 1
ATOM 2408 C C . SER A 1 319 ? 18.078 -8.844 -6.168 1.00 94.00 319 SER A C 1
ATOM 2410 O O . SER A 1 319 ? 16.886 -8.624 -5.958 1.00 94.00 319 SER A O 1
ATOM 2412 N N . LEU A 1 320 ? 18.786 -9.653 -5.379 1.00 93.50 320 LEU A N 1
ATOM 2413 C CA . LEU A 1 320 ? 18.163 -10.487 -4.351 1.00 93.50 320 LEU A CA 1
ATOM 2414 C C . LEU A 1 320 ? 18.400 -9.917 -2.958 1.00 93.50 320 LEU A C 1
ATOM 2416 O O . LEU A 1 320 ? 19.539 -9.620 -2.593 1.00 93.50 320 LEU A O 1
ATOM 2420 N N . MET A 1 321 ? 17.339 -9.887 -2.157 1.00 95.38 321 MET A N 1
ATOM 2421 C CA . MET A 1 321 ? 17.393 -9.582 -0.731 1.00 95.38 321 MET A CA 1
ATOM 2422 C C . MET A 1 321 ? 16.752 -10.720 0.061 1.00 95.38 321 MET A C 1
ATOM 2424 O O . MET A 1 321 ? 15.674 -11.200 -0.288 1.00 95.38 321 MET A O 1
ATOM 2428 N N . THR A 1 322 ? 17.432 -11.177 1.112 1.00 95.81 322 THR A N 1
ATOM 2429 C CA . THR A 1 322 ? 16.884 -12.171 2.049 1.00 95.81 322 THR A CA 1
ATOM 2430 C C . THR A 1 322 ? 16.388 -11.465 3.305 1.00 95.81 322 THR A C 1
ATOM 2432 O O . THR A 1 322 ? 17.096 -10.610 3.830 1.00 95.81 322 THR A O 1
ATOM 2435 N N . PHE A 1 323 ? 15.215 -11.850 3.796 1.00 96.12 323 PHE A N 1
ATOM 2436 C CA . PHE A 1 323 ? 14.500 -11.261 4.920 1.00 96.12 323 PHE A CA 1
ATOM 2437 C C . PHE A 1 323 ? 14.321 -12.275 6.053 1.00 96.12 323 PHE A C 1
ATOM 2439 O O . PHE A 1 323 ? 14.054 -13.454 5.807 1.00 96.12 323 PHE A O 1
ATOM 2446 N N . ASP A 1 324 ? 14.448 -11.782 7.281 1.00 95.25 324 ASP A N 1
ATOM 2447 C CA . ASP A 1 324 ? 13.948 -12.386 8.519 1.00 95.25 324 ASP A CA 1
ATOM 2448 C C . ASP A 1 324 ? 13.479 -11.232 9.413 1.00 95.25 324 ASP A C 1
ATOM 2450 O O . ASP A 1 324 ? 14.229 -10.689 10.234 1.00 95.25 324 ASP A O 1
ATOM 2454 N N . CYS A 1 325 ? 12.275 -10.744 9.121 1.00 95.81 325 CYS A N 1
ATOM 2455 C CA . CYS A 1 325 ? 11.736 -9.495 9.646 1.00 95.81 325 CYS A CA 1
ATOM 2456 C C . CYS A 1 325 ? 10.446 -9.733 10.429 1.00 95.81 325 CYS A C 1
ATOM 2458 O O . CYS A 1 325 ? 9.420 -10.103 9.867 1.00 95.81 325 CYS A O 1
ATOM 2460 N N . LEU A 1 326 ? 10.474 -9.420 11.724 1.00 95.69 326 LEU A N 1
ATOM 2461 C CA . LEU A 1 326 ? 9.312 -9.484 12.593 1.00 95.69 326 LEU A CA 1
ATOM 2462 C C . LEU A 1 326 ? 8.544 -8.165 12.568 1.00 95.69 326 LEU A C 1
ATOM 2464 O O . LEU A 1 326 ? 9.046 -7.128 13.014 1.00 95.69 326 LEU A O 1
ATOM 2468 N N . PHE A 1 327 ? 7.292 -8.243 12.142 1.00 94.62 327 PHE A N 1
ATOM 2469 C CA . PHE A 1 327 ? 6.307 -7.190 12.295 1.00 94.62 327 PHE A CA 1
ATOM 2470 C C . PHE A 1 327 ? 5.401 -7.488 13.480 1.00 94.62 327 PHE A C 1
ATOM 2472 O O . PHE A 1 327 ? 4.900 -8.602 13.647 1.00 94.62 327 PHE A O 1
ATOM 2479 N N . VAL A 1 328 ? 5.159 -6.464 14.288 1.00 93.56 328 VAL A N 1
ATOM 2480 C CA . VAL A 1 328 ? 4.070 -6.470 15.257 1.00 93.56 328 VAL A CA 1
ATOM 2481 C C . VAL A 1 328 ? 3.170 -5.298 14.937 1.00 93.56 328 VAL A C 1
ATOM 2483 O O . VAL A 1 328 ? 3.616 -4.152 14.963 1.00 93.56 328 VAL A O 1
ATOM 2486 N N . VAL A 1 329 ? 1.929 -5.616 14.588 1.00 91.88 329 VAL A N 1
ATOM 2487 C CA . VAL A 1 329 ? 0.909 -4.646 14.208 1.00 91.88 329 VAL A CA 1
ATOM 2488 C C . VAL A 1 329 ? -0.182 -4.679 15.260 1.00 91.88 329 VAL A C 1
ATOM 2490 O O . VAL A 1 329 ? -0.771 -5.727 15.514 1.00 91.88 329 VAL A O 1
ATOM 2493 N N . GLU A 1 330 ? -0.427 -3.547 15.896 1.00 91.06 330 GLU A N 1
ATOM 2494 C CA . GLU A 1 330 ? -1.449 -3.393 16.925 1.00 91.06 330 GLU A CA 1
ATOM 2495 C C . GLU A 1 330 ? -2.642 -2.693 16.290 1.00 91.06 330 GLU A C 1
ATOM 2497 O O . GLU A 1 330 ? -2.580 -1.488 16.059 1.00 91.06 330 GLU A O 1
ATOM 2502 N N . LEU A 1 331 ? -3.680 -3.462 15.944 1.00 88.50 331 LEU A N 1
ATOM 2503 C CA . LEU A 1 331 ? -4.875 -2.945 15.284 1.00 88.50 331 LEU A CA 1
ATOM 2504 C C . LEU A 1 331 ? -5.918 -2.462 16.294 1.00 88.50 331 LEU A C 1
ATOM 2506 O O . LEU A 1 331 ? -6.166 -3.175 17.266 1.00 88.50 331 LEU A O 1
ATOM 2510 N N . ASN A 1 332 ? -6.575 -1.342 15.991 1.00 81.19 332 ASN A N 1
ATOM 2511 C CA . ASN A 1 332 ? -7.720 -0.761 16.693 1.00 81.19 332 ASN A CA 1
ATOM 2512 C C . ASN A 1 332 ? -8.982 -0.846 15.831 1.00 81.19 332 ASN A C 1
ATOM 2514 O O . ASN A 1 332 ? -8.875 -0.572 14.607 1.00 81.19 332 ASN A O 1
#

Sequence (332 aa):
MRHQKYKHPLVSVARKVGFIRWLAVALLFASAFASQSLLAEPLIVDDTISWPDDGWYEVQSALDYTTICEGGTECQVARGLYNVINHTSGDRWERLYVGPFVVGSTISWRGDDWYQVQDSETLATICEGRDPCTVSDGVYIVINLSTGKRWTGVEVPGDASADPENPADFDTASGRTLVLNLVGTGAMYVDTVPAAEGLGAVVEAWCFDVDLVDMKTGNTVGTATDCLDPSLNGQKLSESGLGMIGTTYFNLPDGVLAIQGRTTVQPRNWPTREFTHITGGNSAANAVLYGTGAYQGVSGTARLSGMVDLSRFDQSVGSLMTFDCLFVVELN